Protein AF-A0A3A3Z063-F1 (afdb_monomer)

Solvent-accessible surface area (backbone atoms only — not comparable to full-atom values): 12760 Å² total; per-residue (Å²): 143,82,90,81,83,84,76,92,79,82,70,84,83,72,80,90,75,89,74,94,62,93,70,98,71,88,83,72,66,73,68,37,63,57,71,83,90,76,85,87,82,89,89,85,90,86,84,91,87,80,90,81,90,86,69,76,34,47,42,75,45,34,34,41,36,30,40,52,97,88,38,59,32,30,27,62,51,62,69,85,33,38,40,37,49,74,44,37,55,53,56,46,71,68,52,78,28,90,83,20,22,36,36,49,28,31,36,74,76,68,17,36,41,40,38,34,41,37,98,93,49,76,44,46,31,30,32,30,52,77,58,24,54,69,21,49,25,35,37,48,50,49,52,52,39,44,76,72,67,48,68,93,68,67,88,80,56,60,49,43,73,48,56,59,70,41,43,92,73,72,42,52,38,69,60,51,46,56,52,43,70,46,85,86,59,47,30,67,57,51,52,42,56,51,26,46,75,68,70,37,30,77,28,48,56,57,37,61,79,71,109

Organism: NCBI:txid2339232

Foldseek 3Di:
DDDDDDDPPPDDDDPDDPPPDDDPDDDDFPWLWQDDDDDDDDDDDDDDDDDDDDAQWFWPWKKKWADDPNTITIGTDDSVQRQADVSVLVVQVVDPHQAWMWMWTHTPQQWIKIWTDGPPDIWIKTLALVSLCSGNHSVNRVVVQVVVPWDPCPPDQRMTTDLCSCVVLVDDSVLSSVLSPDRPDTSLVSVLVVCVRSSRNVVSVVNVVVD

pLDDT: mean 74.36, std 23.27, range [25.12, 96.81]

InterPro domains:
  IPR023869 tRNA adenosine deaminase-associated protein [PF27101] (60-200)
  IPR023869 tRNA adenosine deaminase-associated protein [TIGR03941] (60-206)

Radius of gyration: 20.23 Å; Cα contacts (8 Å, |Δi|>4): 325; chains: 1; bounding box: 56×44×78 Å

Structure (mmCIF, N/CA/C/O backbone):
data_AF-A0A3A3Z063-F1
#
_entry.id   AF-A0A3A3Z063-F1
#
loop_
_atom_site.group_PDB
_atom_site.id
_atom_site.type_symbol
_atom_site.label_atom_id
_atom_site.label_alt_id
_atom_site.label_comp_id
_atom_site.label_asym_id
_atom_site.label_entity_id
_atom_site.label_seq_id
_atom_site.pdbx_PDB_ins_code
_atom_site.Cartn_x
_atom_site.Cartn_y
_atom_site.Cartn_z
_atom_site.occupancy
_atom_site.B_iso_or_equiv
_atom_site.auth_seq_id
_atom_site.auth_comp_id
_atom_site.auth_asym_id
_atom_site.auth_atom_id
_atom_site.pdbx_PDB_model_num
ATOM 1 N N . MET A 1 1 ? 41.932 -15.045 54.785 1.00 47.75 1 MET A N 1
ATOM 2 C CA . MET A 1 1 ? 40.527 -15.432 55.040 1.00 47.75 1 MET A CA 1
ATOM 3 C C . MET A 1 1 ? 39.638 -14.198 54.980 1.00 47.75 1 MET A C 1
ATOM 5 O O . MET A 1 1 ? 39.551 -13.491 55.972 1.00 47.75 1 MET A O 1
ATOM 9 N N . ARG A 1 2 ? 39.014 -13.931 53.828 1.00 43.78 2 ARG A N 1
ATOM 10 C CA . ARG A 1 2 ? 37.726 -13.229 53.697 1.00 43.78 2 ARG A CA 1
ATOM 11 C C . ARG A 1 2 ? 37.058 -13.806 52.446 1.00 43.78 2 ARG A C 1
ATOM 13 O O . ARG A 1 2 ? 37.659 -13.788 51.379 1.00 43.78 2 ARG A O 1
ATOM 20 N N . HIS A 1 3 ? 35.898 -14.421 52.641 1.00 43.91 3 HIS A N 1
ATOM 21 C CA . HIS A 1 3 ? 35.063 -15.011 51.601 1.00 43.91 3 HIS A CA 1
ATOM 22 C C . HIS A 1 3 ? 34.332 -13.891 50.852 1.00 43.91 3 HIS A C 1
ATOM 24 O O . HIS A 1 3 ? 33.694 -13.060 51.494 1.00 43.91 3 HIS A O 1
ATOM 30 N N . GLY A 1 4 ? 34.434 -13.873 49.522 1.00 39.78 4 GLY A N 1
ATOM 31 C CA . GLY A 1 4 ? 33.567 -13.094 48.642 1.00 39.78 4 GLY A CA 1
ATOM 32 C C . GLY A 1 4 ? 32.563 -14.037 47.988 1.00 39.78 4 GLY A C 1
ATOM 33 O O . GLY A 1 4 ? 32.952 -14.951 47.266 1.00 39.78 4 GLY A O 1
ATOM 34 N N . THR A 1 5 ? 31.293 -13.857 48.319 1.00 45.50 5 THR A N 1
ATOM 35 C CA . THR A 1 5 ? 30.141 -14.589 47.788 1.00 45.50 5 THR A CA 1
ATOM 36 C C . THR A 1 5 ? 30.006 -14.315 46.287 1.00 45.50 5 THR A C 1
ATOM 38 O O . THR A 1 5 ? 29.946 -13.156 45.887 1.00 45.50 5 THR A O 1
ATOM 41 N N . VAL A 1 6 ? 29.972 -15.364 45.460 1.00 48.19 6 VAL A N 1
ATOM 42 C CA . VAL A 1 6 ? 29.590 -15.257 44.043 1.00 48.19 6 VAL A CA 1
ATOM 43 C C . VAL A 1 6 ? 28.073 -15.073 43.983 1.00 48.19 6 VAL A C 1
ATOM 45 O O . VAL A 1 6 ? 27.317 -15.877 44.528 1.00 48.19 6 VAL A O 1
ATOM 48 N N . ASP A 1 7 ? 27.650 -13.972 43.375 1.00 45.25 7 ASP A N 1
ATOM 49 C CA . ASP A 1 7 ? 26.255 -13.620 43.135 1.00 45.25 7 ASP A CA 1
ATOM 50 C C . ASP A 1 7 ? 25.694 -14.464 41.966 1.00 45.25 7 ASP A C 1
ATOM 52 O O . ASP A 1 7 ? 26.311 -14.492 40.897 1.00 45.25 7 ASP A O 1
ATOM 56 N N . PRO A 1 8 ? 24.568 -15.191 42.122 1.00 44.59 8 PRO A N 1
ATOM 57 C CA . PRO A 1 8 ? 24.021 -16.046 41.068 1.00 44.59 8 PRO A CA 1
ATOM 58 C C . PRO A 1 8 ? 23.124 -15.312 40.048 1.00 44.59 8 PRO A C 1
ATOM 60 O O . PRO A 1 8 ? 22.430 -15.976 39.277 1.00 44.59 8 PRO A O 1
ATOM 63 N N . ALA A 1 9 ? 23.112 -13.975 39.993 1.00 41.41 9 ALA A N 1
ATOM 64 C CA . ALA A 1 9 ? 22.217 -13.221 39.107 1.00 41.41 9 ALA A CA 1
ATOM 65 C C . ALA A 1 9 ? 22.844 -12.713 37.792 1.00 41.41 9 ALA A C 1
ATOM 67 O O . ALA A 1 9 ? 22.243 -11.876 37.118 1.00 41.41 9 ALA A O 1
ATOM 68 N N . HIS A 1 10 ? 23.995 -13.230 37.351 1.00 37.38 10 HIS A N 1
ATOM 69 C CA . HIS A 1 10 ? 24.544 -12.859 36.041 1.00 37.38 10 HIS A CA 1
ATOM 70 C C . HIS A 1 10 ? 23.941 -13.707 34.906 1.00 37.38 10 HIS A C 1
ATOM 72 O O . HIS A 1 10 ? 24.594 -14.581 34.333 1.00 37.38 10 HIS A O 1
ATOM 78 N N . ARG A 1 11 ? 22.677 -13.444 34.552 1.00 41.47 11 ARG A N 1
ATOM 79 C CA . ARG A 1 11 ? 22.149 -13.858 33.242 1.00 41.47 11 ARG A CA 1
ATOM 80 C C . ARG A 1 11 ? 22.607 -12.843 32.186 1.00 41.47 11 ARG A C 1
ATOM 82 O O . ARG A 1 11 ? 22.341 -11.656 32.377 1.00 41.47 11 ARG A O 1
ATOM 89 N N . PRO A 1 12 ? 23.251 -13.257 31.081 1.00 35.31 12 PRO A N 1
ATOM 90 C CA . PRO A 1 12 ? 23.491 -12.353 29.965 1.00 35.31 12 PRO A CA 1
ATOM 91 C C . PRO A 1 12 ? 22.144 -11.870 29.410 1.00 35.31 12 PRO A C 1
ATOM 93 O O . PRO A 1 12 ? 21.274 -12.665 29.048 1.00 35.31 12 PRO A O 1
ATOM 96 N N . ARG A 1 13 ? 21.962 -10.546 29.395 1.00 36.81 13 ARG A N 1
ATOM 97 C CA . ARG A 1 13 ? 20.877 -9.869 28.686 1.00 36.81 13 ARG A CA 1
ATOM 98 C C . ARG A 1 13 ? 21.205 -9.919 27.198 1.00 36.81 13 ARG A C 1
ATOM 100 O O . ARG A 1 13 ? 21.944 -9.077 26.707 1.00 36.81 13 ARG A O 1
ATOM 107 N N . HIS A 1 14 ? 20.697 -10.928 26.502 1.00 35.31 14 HIS A N 1
ATOM 108 C CA . HIS A 1 14 ? 20.632 -10.881 25.047 1.00 35.31 14 HIS A CA 1
ATOM 109 C C . HIS A 1 14 ? 19.492 -9.923 24.657 1.00 35.31 14 HIS A C 1
ATOM 111 O O . HIS A 1 14 ? 18.363 -10.150 25.107 1.00 35.31 14 HIS A O 1
ATOM 117 N N . PRO A 1 15 ? 19.751 -8.858 23.879 1.00 37.88 15 PRO A N 1
ATOM 118 C CA . PRO A 1 15 ? 18.696 -8.189 23.130 1.00 37.88 15 PRO A CA 1
ATOM 119 C C . PRO A 1 15 ? 18.229 -9.155 22.030 1.00 37.88 15 PRO A C 1
ATOM 121 O O . PRO A 1 15 ? 18.963 -10.073 21.673 1.00 37.88 15 PRO A O 1
ATOM 124 N N . TRP A 1 16 ? 17.022 -8.980 21.502 1.00 29.98 16 TRP A N 1
ATOM 125 C CA . TRP A 1 16 ? 16.445 -9.825 20.442 1.00 29.98 16 TRP A CA 1
ATOM 126 C C . TRP A 1 16 ? 15.922 -11.188 20.921 1.00 29.98 16 TRP A C 1
ATOM 128 O O . TRP A 1 16 ? 16.396 -12.269 20.573 1.00 29.98 16 TRP A O 1
ATOM 138 N N . ARG A 1 17 ? 14.838 -11.129 21.698 1.00 31.05 17 ARG A N 1
ATOM 139 C CA . ARG A 1 17 ? 13.816 -12.179 21.686 1.00 31.05 17 ARG A CA 1
ATOM 140 C C . ARG A 1 17 ? 12.509 -11.578 21.185 1.00 31.05 17 ARG A C 1
ATOM 142 O O . ARG A 1 17 ? 11.799 -10.934 21.948 1.00 31.05 17 ARG A O 1
ATOM 149 N N . CYS A 1 18 ? 12.180 -11.849 19.925 1.00 32.09 18 CYS A N 1
ATOM 150 C CA . CYS A 1 18 ? 10.816 -11.750 19.418 1.00 32.09 18 CYS A CA 1
ATOM 151 C C . CYS A 1 18 ? 9.979 -12.855 20.075 1.00 32.09 18 CYS A C 1
ATOM 153 O O . CYS A 1 18 ? 9.863 -13.967 19.566 1.00 32.09 18 CYS A O 1
ATOM 155 N N . THR A 1 19 ? 9.435 -12.584 21.259 1.00 36.66 19 THR A N 1
ATOM 156 C CA . THR A 1 19 ? 8.373 -13.407 21.842 1.00 36.66 19 THR A CA 1
ATOM 157 C C . THR A 1 19 ? 7.035 -12.944 21.285 1.00 36.66 19 THR A C 1
ATOM 159 O O . THR A 1 19 ? 6.353 -12.122 21.890 1.00 36.66 19 THR A O 1
ATOM 162 N N . VAL A 1 20 ? 6.629 -13.519 20.150 1.00 38.09 20 VAL A N 1
ATOM 163 C CA . VAL A 1 20 ? 5.203 -13.700 19.848 1.00 38.09 20 VAL A CA 1
ATOM 164 C C . VAL A 1 20 ? 4.671 -14.716 20.862 1.00 38.09 20 VAL A C 1
ATOM 166 O O . VAL A 1 20 ? 4.704 -15.926 20.666 1.00 38.09 20 VAL A O 1
ATOM 169 N N . THR A 1 21 ? 4.239 -14.216 22.014 1.00 30.58 21 THR A N 1
ATOM 170 C CA . THR A 1 21 ? 3.396 -14.950 22.958 1.00 30.58 21 THR A CA 1
ATOM 171 C C . THR A 1 21 ? 2.347 -13.992 23.482 1.00 30.58 21 THR A C 1
ATOM 173 O O . THR A 1 21 ? 2.667 -13.105 24.262 1.00 30.58 21 THR A O 1
ATOM 176 N N . ALA A 1 22 ? 1.115 -14.200 23.010 1.00 34.25 22 ALA A N 1
ATOM 177 C CA . ALA A 1 22 ? -0.147 -13.908 23.683 1.00 34.25 22 ALA A CA 1
ATOM 178 C C . ALA A 1 22 ? -0.104 -12.758 24.709 1.00 34.25 22 ALA A C 1
ATOM 180 O O . ALA A 1 22 ? 0.131 -12.972 25.897 1.00 34.25 22 ALA A O 1
ATOM 181 N N . GLY A 1 23 ? -0.384 -11.547 24.234 1.00 27.09 23 GLY A N 1
ATOM 182 C CA . GLY A 1 23 ? -0.482 -10.361 25.077 1.00 27.09 23 GLY A CA 1
ATOM 183 C C . GLY A 1 23 ? -0.758 -9.099 24.272 1.00 27.09 23 GLY A C 1
ATOM 184 O O . GLY A 1 23 ? -0.055 -8.114 24.443 1.00 27.09 23 GLY A O 1
ATOM 185 N N . LEU A 1 24 ? -1.753 -9.124 23.376 1.00 38.09 24 LEU A N 1
ATOM 186 C CA . LEU A 1 24 ? -2.272 -7.913 22.732 1.00 38.09 24 LEU A CA 1
ATOM 187 C C . LEU A 1 24 ? -3.077 -7.113 23.770 1.00 38.09 24 LEU A C 1
ATOM 189 O O . LEU A 1 24 ? -4.304 -7.136 23.797 1.00 38.09 24 LEU A O 1
ATOM 193 N N . ALA A 1 25 ? -2.369 -6.468 24.688 1.00 34.03 25 ALA A N 1
ATOM 194 C CA . ALA A 1 25 ? -2.909 -5.452 25.570 1.00 34.03 25 ALA A CA 1
ATOM 195 C C . ALA A 1 25 ? -1.810 -4.410 25.808 1.00 34.03 25 ALA A C 1
ATOM 197 O O . ALA A 1 25 ? -0.879 -4.652 26.568 1.00 34.03 25 ALA A O 1
ATOM 198 N N . ALA A 1 26 ? -1.982 -3.258 25.156 1.00 33.19 26 ALA A N 1
ATOM 199 C CA . ALA A 1 26 ? -1.269 -2.002 25.383 1.00 33.19 26 ALA A CA 1
ATOM 200 C C . ALA A 1 26 ? 0.203 -1.927 24.937 1.00 33.19 26 ALA A C 1
ATOM 202 O O . ALA A 1 26 ? 1.087 -1.675 25.743 1.00 33.19 26 ALA A O 1
ATOM 203 N N . ASP A 1 27 ? 0.430 -2.022 23.629 1.00 34.03 27 ASP A N 1
ATOM 204 C CA . ASP A 1 27 ? 1.319 -1.072 22.950 1.00 34.03 27 ASP A CA 1
ATOM 205 C C . ASP A 1 27 ? 0.628 -0.730 21.627 1.00 34.03 27 ASP A C 1
ATOM 207 O O . ASP A 1 27 ? 0.715 -1.457 20.638 1.00 34.03 27 ASP A O 1
ATOM 211 N N . ARG A 1 28 ? -0.290 0.245 21.685 1.00 36.22 28 ARG A N 1
ATOM 212 C CA . ARG A 1 28 ? -0.967 0.709 20.472 1.00 36.22 28 ARG A CA 1
ATOM 213 C C . ARG A 1 28 ? 0.070 1.544 19.723 1.00 36.22 28 ARG A C 1
ATOM 215 O O . ARG A 1 28 ? 0.599 2.450 20.365 1.00 36.22 28 ARG A O 1
ATOM 222 N N . PRO A 1 29 ? 0.326 1.304 18.424 1.00 39.16 29 PRO A N 1
ATOM 223 C CA . PRO A 1 29 ? 1.048 2.296 17.637 1.00 39.16 29 PRO A CA 1
ATOM 224 C C . PRO A 1 29 ? 0.306 3.624 17.814 1.00 39.16 29 PRO A C 1
ATOM 226 O O . PRO A 1 29 ? -0.933 3.620 17.813 1.00 39.16 29 PRO A O 1
ATOM 229 N N . GLU A 1 30 ? 1.021 4.720 18.083 1.00 39.31 30 GLU A N 1
ATOM 230 C CA . GLU A 1 30 ? 0.381 6.026 18.226 1.00 39.31 30 GLU A CA 1
ATOM 231 C C . GLU A 1 30 ? -0.368 6.324 16.928 1.00 39.31 30 GLU A C 1
ATOM 233 O O . GLU A 1 30 ? 0.216 6.542 15.871 1.00 39.31 30 GLU A O 1
ATOM 238 N N . VAL A 1 31 ? -1.695 6.212 16.999 1.00 45.00 31 VAL A N 1
ATOM 239 C CA . VAL A 1 31 ? -2.569 6.381 15.847 1.00 45.00 31 VAL A CA 1
ATOM 240 C C . VAL A 1 31 ? -2.649 7.873 15.580 1.00 45.00 31 VAL A C 1
ATOM 242 O O . VAL A 1 31 ? -3.382 8.589 16.271 1.00 45.00 31 VAL A O 1
ATOM 245 N N . LEU A 1 32 ? -1.908 8.343 14.582 1.00 50.91 32 LEU A N 1
ATOM 246 C CA . LEU A 1 32 ? -2.035 9.707 14.103 1.00 50.91 32 LEU A CA 1
ATOM 247 C C . LEU A 1 32 ? -3.351 9.791 13.329 1.00 50.91 32 LEU A C 1
ATOM 249 O O . LEU A 1 32 ? -3.523 9.244 12.237 1.00 50.91 32 LEU A O 1
ATOM 253 N N . ARG A 1 33 ? -4.341 10.425 13.961 1.00 45.12 33 ARG A N 1
ATOM 254 C CA . ARG A 1 33 ? -5.621 10.725 13.323 1.00 45.12 33 ARG A CA 1
ATOM 255 C C . ARG A 1 33 ? -5.452 11.963 12.458 1.00 45.12 33 ARG A C 1
ATOM 257 O O . ARG A 1 33 ? -5.031 13.003 12.960 1.00 45.12 33 ARG A O 1
ATOM 264 N N . ALA A 1 34 ? -5.856 11.872 11.195 1.00 41.53 34 ALA A N 1
ATOM 265 C CA . ALA A 1 34 ? -5.937 13.045 10.338 1.00 41.53 34 ALA A CA 1
ATOM 266 C C . ALA A 1 34 ? -6.941 14.053 10.937 1.00 41.53 34 ALA A C 1
ATOM 268 O O . ALA A 1 34 ? -8.127 13.753 11.102 1.00 41.53 34 ALA A O 1
ATOM 269 N N . ALA A 1 35 ? -6.466 15.247 11.294 1.00 38.09 35 ALA A N 1
ATOM 270 C CA . ALA A 1 35 ? -7.322 16.380 11.631 1.00 38.09 35 ALA A CA 1
ATOM 271 C C . ALA A 1 35 ? -7.798 17.080 10.337 1.00 38.09 35 ALA A C 1
ATOM 273 O O . ALA A 1 35 ? -7.046 17.121 9.364 1.00 38.09 35 ALA A O 1
ATOM 274 N N . PRO A 1 36 ? -9.017 17.658 10.290 1.00 32.69 36 PRO A N 1
ATOM 275 C CA . PRO A 1 36 ? -9.447 18.486 9.157 1.00 32.69 36 PRO A CA 1
ATOM 276 C C . PRO A 1 36 ? -8.549 19.734 9.029 1.00 32.69 36 PRO A C 1
ATOM 278 O O . PRO A 1 36 ? -8.140 20.273 10.060 1.00 32.69 36 PRO A O 1
ATOM 281 N N . PRO A 1 37 ? -8.250 20.218 7.807 1.00 31.67 37 PRO A N 1
ATOM 282 C CA . PRO A 1 37 ? -7.090 21.073 7.552 1.00 31.67 37 PRO A CA 1
ATOM 283 C C . PRO A 1 37 ? -7.208 22.464 8.200 1.00 31.67 37 PRO A C 1
ATOM 285 O O . PRO A 1 37 ? -8.159 23.194 7.904 1.00 31.67 37 PRO A O 1
ATOM 288 N N . PRO A 1 38 ? -6.228 22.898 9.014 1.00 31.17 38 PRO A N 1
ATOM 289 C CA . PRO A 1 38 ? -5.957 24.306 9.261 1.00 31.17 38 PRO A CA 1
ATOM 290 C C . PRO A 1 38 ? -4.775 24.795 8.402 1.00 31.17 38 PRO A C 1
ATOM 292 O O . PRO A 1 38 ? -3.827 24.064 8.135 1.00 31.17 38 PRO A O 1
ATOM 295 N N . GLY A 1 39 ? -4.864 26.044 7.939 1.00 30.95 39 GLY A N 1
ATOM 296 C CA . GLY A 1 39 ? -3.936 26.647 6.982 1.00 30.95 39 GLY A CA 1
ATOM 297 C C . GLY A 1 39 ? -2.471 26.730 7.434 1.00 30.95 39 GLY A C 1
ATOM 298 O O . GLY A 1 39 ? -2.182 27.030 8.589 1.00 30.95 39 GLY A O 1
ATOM 299 N N . ALA A 1 40 ? -1.613 26.500 6.437 1.00 36.62 40 ALA A N 1
ATOM 300 C CA . ALA A 1 40 ? -0.167 26.690 6.304 1.00 36.62 40 ALA A CA 1
ATOM 301 C C . ALA A 1 40 ? 0.595 27.471 7.395 1.00 36.62 40 ALA A C 1
ATOM 303 O O . ALA A 1 40 ? 0.288 28.634 7.674 1.00 36.62 40 ALA A O 1
ATOM 304 N N . ALA A 1 41 ? 1.702 26.876 7.857 1.00 28.80 41 ALA A N 1
ATOM 305 C CA . ALA A 1 41 ? 2.906 27.586 8.294 1.00 28.80 41 ALA A CA 1
ATOM 306 C C . ALA A 1 41 ? 4.166 26.694 8.160 1.00 28.80 41 ALA A C 1
ATOM 308 O O . ALA A 1 41 ? 4.134 25.524 8.524 1.00 28.80 41 ALA A O 1
ATOM 309 N N . ASP A 1 42 ? 5.233 27.302 7.633 1.00 29.16 42 ASP A N 1
ATOM 310 C CA . ASP A 1 42 ? 6.587 26.798 7.316 1.00 29.16 42 ASP A CA 1
ATOM 311 C C . ASP A 1 42 ? 7.474 26.381 8.530 1.00 29.16 42 ASP A C 1
ATOM 313 O O . ASP A 1 42 ? 7.116 26.675 9.676 1.00 29.16 42 ASP A O 1
ATOM 317 N N . PRO A 1 43 ? 8.654 25.746 8.291 1.00 49.75 43 PRO A N 1
ATOM 318 C CA . PRO A 1 43 ? 9.281 24.765 9.184 1.00 49.75 43 PRO A CA 1
ATOM 319 C C . PRO A 1 43 ? 10.488 25.273 10.002 1.00 49.75 43 PRO A C 1
ATOM 321 O O . PRO A 1 43 ? 11.076 26.322 9.729 1.00 49.75 43 PRO A O 1
ATOM 324 N N . ALA A 1 44 ? 10.910 24.474 10.990 1.00 27.53 44 ALA A N 1
ATOM 325 C CA . ALA A 1 44 ? 12.205 24.584 11.670 1.00 27.53 44 ALA A CA 1
ATOM 326 C C . ALA A 1 44 ? 12.663 23.191 12.143 1.00 27.53 44 ALA A C 1
ATOM 328 O O . ALA A 1 44 ? 11.911 22.504 12.828 1.00 27.53 44 ALA A O 1
ATOM 329 N N . GLY A 1 45 ? 13.874 22.788 11.744 1.00 25.12 45 GLY A N 1
ATOM 330 C CA . GLY A 1 45 ? 14.371 21.411 11.843 1.00 25.12 45 GLY A CA 1
ATOM 331 C C . GLY A 1 45 ? 15.153 21.041 13.103 1.00 25.12 45 GLY A C 1
ATOM 332 O O . GLY A 1 45 ? 15.212 21.823 14.047 1.00 25.12 45 GLY A O 1
ATOM 333 N N . ALA A 1 46 ? 15.789 19.863 13.069 1.00 33.44 46 ALA A N 1
ATOM 334 C CA . ALA A 1 46 ? 17.097 19.510 13.646 1.00 33.44 46 ALA A CA 1
ATOM 335 C C . ALA A 1 46 ? 17.368 18.000 13.468 1.00 33.44 46 ALA A C 1
ATOM 337 O O . ALA A 1 46 ? 16.459 17.209 13.266 1.00 33.44 46 ALA A O 1
ATOM 338 N N . GLU A 1 47 ? 18.648 17.645 13.528 1.00 30.91 47 GLU A N 1
ATOM 339 C CA . GLU A 1 47 ? 19.297 16.495 12.899 1.00 30.91 47 GLU A CA 1
ATOM 340 C C . GLU A 1 47 ? 19.531 15.273 13.824 1.00 30.91 47 GLU A C 1
ATOM 342 O O . GLU A 1 47 ? 19.780 15.436 15.017 1.00 30.91 47 GLU A O 1
ATOM 347 N N . ALA A 1 48 ? 19.629 14.099 13.177 1.00 40.69 48 ALA A N 1
ATOM 348 C CA . ALA A 1 48 ? 20.604 12.999 13.343 1.00 40.69 48 ALA A CA 1
ATOM 349 C C . ALA A 1 48 ? 20.636 12.082 14.592 1.00 40.69 48 ALA A C 1
ATOM 351 O O . ALA A 1 48 ? 20.821 12.539 15.718 1.00 40.69 48 ALA A O 1
ATOM 352 N N . ALA A 1 49 ? 20.668 10.760 14.326 1.00 43.47 49 ALA A N 1
ATOM 353 C CA . ALA A 1 49 ? 21.539 9.693 14.888 1.00 43.47 49 ALA A CA 1
ATOM 354 C C . ALA A 1 49 ? 20.944 8.310 14.518 1.00 43.47 49 ALA A C 1
ATOM 356 O O . ALA A 1 49 ? 19.740 8.220 14.346 1.00 43.47 49 ALA A O 1
ATOM 357 N N . ASP A 1 50 ? 21.608 7.154 14.465 1.00 38.16 50 ASP A N 1
ATOM 358 C CA . ASP A 1 50 ? 22.994 6.655 14.431 1.00 38.16 50 ASP A CA 1
ATOM 359 C C . ASP A 1 50 ? 22.863 5.130 14.164 1.00 38.16 50 ASP A C 1
ATOM 361 O O . ASP A 1 50 ? 21.837 4.528 14.484 1.00 38.16 50 ASP A O 1
ATOM 365 N N . GLY A 1 51 ? 23.867 4.516 13.535 1.00 46.97 51 GLY A N 1
ATOM 366 C CA . GLY A 1 51 ? 23.745 3.258 12.787 1.00 46.97 51 GLY A CA 1
ATOM 367 C C . GLY A 1 51 ? 23.417 1.965 13.552 1.00 46.97 51 GLY A C 1
ATOM 368 O O . GLY A 1 51 ? 23.655 1.812 14.751 1.00 46.97 51 GLY A O 1
ATOM 369 N N . ALA A 1 52 ? 22.969 0.964 12.785 1.00 43.31 52 ALA A N 1
ATOM 370 C CA . ALA A 1 52 ? 22.937 -0.434 13.198 1.00 43.31 52 ALA A CA 1
ATOM 371 C C . ALA A 1 52 ? 23.369 -1.368 12.050 1.00 43.31 52 ALA A C 1
ATOM 373 O O . ALA A 1 52 ? 22.809 -1.393 10.959 1.00 43.31 52 ALA A O 1
ATOM 374 N N . ASP A 1 53 ? 24.414 -2.117 12.374 1.00 38.81 53 ASP A N 1
ATOM 375 C CA . ASP A 1 53 ? 25.158 -3.144 11.654 1.00 38.81 53 ASP A CA 1
ATOM 376 C C . ASP A 1 53 ? 24.295 -4.371 11.271 1.00 38.81 53 ASP A C 1
ATOM 378 O O . ASP A 1 53 ? 23.650 -4.973 12.132 1.00 38.81 53 ASP A O 1
ATOM 382 N N . GLY A 1 54 ? 24.335 -4.775 9.992 1.00 43.78 54 GLY A N 1
ATOM 383 C CA . GLY A 1 54 ? 24.050 -6.153 9.555 1.00 43.78 54 GLY A CA 1
ATOM 384 C C . GLY A 1 54 ? 22.642 -6.513 9.054 1.00 43.78 54 GLY A C 1
ATOM 385 O O . GLY A 1 54 ? 22.285 -7.689 9.127 1.00 43.78 54 GLY A O 1
ATOM 386 N N . ALA A 1 55 ? 21.843 -5.570 8.544 1.00 44.47 55 ALA A N 1
ATOM 387 C CA . ALA A 1 55 ? 20.574 -5.892 7.885 1.00 44.47 55 ALA A CA 1
ATOM 388 C C . ALA A 1 55 ? 20.801 -6.214 6.399 1.00 44.47 55 ALA A C 1
ATOM 390 O O . ALA A 1 55 ? 21.265 -5.372 5.636 1.00 44.47 55 ALA A O 1
ATOM 391 N N . ASP A 1 56 ? 20.467 -7.429 5.976 1.00 48.44 56 ASP A N 1
ATOM 392 C CA . ASP A 1 56 ? 20.173 -7.712 4.569 1.00 48.44 56 ASP A CA 1
ATOM 393 C C . ASP A 1 56 ? 18.977 -6.806 4.185 1.00 48.44 56 ASP A C 1
ATOM 395 O O . ASP A 1 56 ? 17.852 -7.098 4.581 1.00 48.44 56 ASP A O 1
ATOM 399 N N . GLY A 1 57 ? 19.254 -5.650 3.561 1.00 52.59 57 GLY A N 1
ATOM 400 C CA . GLY A 1 57 ? 18.325 -4.617 3.063 1.00 52.59 57 GLY A CA 1
ATOM 401 C C . GLY A 1 57 ? 16.896 -4.646 3.619 1.00 52.59 57 GLY A C 1
ATOM 402 O O . GLY A 1 57 ? 16.013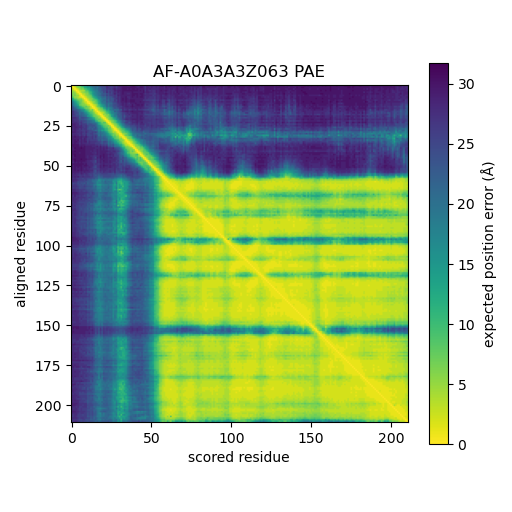 -5.243 3.001 1.00 52.59 57 GLY A O 1
ATOM 403 N N . ALA A 1 58 ? 16.670 -4.016 4.774 1.00 62.91 58 ALA A N 1
ATOM 404 C CA . ALA A 1 58 ? 15.327 -3.778 5.308 1.00 62.91 58 ALA A CA 1
ATOM 405 C C . ALA A 1 58 ? 14.675 -2.562 4.622 1.00 62.91 58 ALA A C 1
ATOM 407 O O . ALA A 1 58 ? 15.377 -1.753 4.022 1.00 62.91 58 ALA A O 1
ATOM 408 N N . ALA A 1 59 ? 13.348 -2.438 4.717 1.00 80.62 59 ALA A N 1
ATOM 409 C CA . ALA A 1 59 ? 12.647 -1.209 4.347 1.00 80.62 59 ALA A CA 1
ATOM 410 C C . ALA A 1 59 ? 13.146 -0.012 5.171 1.00 80.62 59 ALA A C 1
ATOM 412 O O . ALA A 1 59 ? 13.410 -0.173 6.367 1.00 80.62 59 ALA A O 1
ATOM 413 N N . ASP A 1 60 ? 13.203 1.170 4.557 1.00 86.62 60 ASP A N 1
ATOM 414 C CA . ASP A 1 60 ? 13.630 2.406 5.230 1.00 86.62 60 ASP A CA 1
ATOM 415 C C . ASP A 1 60 ? 12.571 2.819 6.254 1.00 86.62 60 ASP A C 1
ATOM 417 O O . ASP A 1 60 ? 12.858 3.077 7.421 1.00 86.62 60 ASP A O 1
ATOM 421 N N . PHE A 1 61 ? 11.308 2.762 5.831 1.00 90.12 61 PHE A N 1
ATOM 422 C CA . PHE A 1 61 ? 10.151 2.869 6.702 1.00 90.12 61 PHE A CA 1
ATOM 423 C C . PHE A 1 61 ? 8.967 2.091 6.128 1.00 90.12 61 PHE A C 1
ATOM 425 O O . PHE A 1 61 ? 8.870 1.815 4.930 1.00 90.12 61 PHE A O 1
ATOM 432 N N . ALA A 1 62 ? 8.020 1.764 7.002 1.00 92.25 62 ALA A N 1
ATOM 433 C CA . ALA A 1 62 ? 6.737 1.201 6.618 1.00 92.25 62 ALA A CA 1
ATOM 434 C C . ALA A 1 62 ? 5.631 1.876 7.424 1.00 92.25 62 ALA A C 1
ATOM 436 O O . ALA A 1 62 ? 5.680 1.911 8.651 1.00 92.25 62 ALA A O 1
ATOM 437 N N . LEU A 1 63 ? 4.610 2.377 6.741 1.00 93.38 63 LEU A N 1
ATOM 438 C CA . LEU A 1 63 ? 3.431 2.990 7.337 1.00 93.38 63 LEU A CA 1
ATOM 439 C C . LEU A 1 63 ? 2.213 2.129 7.023 1.00 93.38 63 LEU A C 1
ATOM 441 O O . LEU A 1 63 ? 2.081 1.577 5.931 1.00 93.38 63 LEU A O 1
ATOM 445 N N . ALA A 1 64 ? 1.292 2.038 7.972 1.00 93.00 64 ALA A N 1
ATOM 446 C CA . ALA A 1 64 ? -0.015 1.450 7.758 1.00 93.00 64 ALA A CA 1
ATOM 447 C C . ALA A 1 64 ? -1.087 2.535 7.799 1.00 93.00 64 ALA A C 1
ATOM 449 O O . ALA A 1 64 ? -1.205 3.261 8.783 1.00 93.00 64 ALA A O 1
ATOM 450 N N . ALA A 1 65 ? -1.902 2.598 6.753 1.00 91.75 65 ALA A N 1
ATOM 451 C CA . ALA A 1 65 ? -3.075 3.444 6.642 1.00 91.75 65 ALA A CA 1
ATOM 452 C C . ALA A 1 65 ? -4.349 2.588 6.664 1.00 91.75 65 ALA A C 1
ATOM 454 O O . ALA A 1 65 ? -4.464 1.582 5.962 1.00 91.75 65 ALA A O 1
ATOM 455 N N . TRP A 1 66 ? -5.341 2.977 7.458 1.00 90.44 66 TRP A N 1
ATOM 456 C CA . TRP A 1 66 ? -6.642 2.308 7.508 1.00 90.44 66 TRP A CA 1
ATOM 457 C C . TRP A 1 66 ? -7.761 3.300 7.819 1.00 90.44 66 TRP A C 1
ATOM 459 O O . TRP A 1 66 ? -7.516 4.432 8.237 1.00 90.44 66 TRP A O 1
ATOM 469 N N . ARG A 1 67 ? -9.012 2.880 7.607 1.00 83.88 67 ARG A N 1
ATOM 470 C CA . ARG A 1 67 ? -10.192 3.672 7.974 1.00 83.88 67 ARG A CA 1
ATOM 471 C C . ARG A 1 67 ? -10.805 3.166 9.273 1.00 83.88 67 ARG A C 1
ATOM 473 O O . ARG A 1 67 ? -11.200 2.007 9.347 1.00 83.88 67 ARG A O 1
ATOM 480 N N . GLU A 1 68 ? -10.940 4.060 10.248 1.00 80.06 68 GLU A N 1
ATOM 481 C CA . GLU A 1 68 ? -11.644 3.848 11.518 1.00 80.06 68 GLU A CA 1
ATOM 482 C C . GLU A 1 68 ? -12.769 4.892 11.617 1.00 80.06 68 GLU A C 1
ATOM 484 O O . GLU A 1 68 ? -12.520 6.087 11.470 1.00 80.06 68 GLU A O 1
ATOM 489 N N . ASP A 1 69 ? -14.023 4.453 11.782 1.00 78.44 69 ASP A N 1
ATOM 490 C CA . ASP A 1 69 ? -15.210 5.331 11.849 1.00 78.44 69 ASP A CA 1
ATOM 491 C C . ASP A 1 69 ? -15.341 6.331 10.674 1.00 78.44 69 ASP A C 1
ATOM 493 O O . ASP A 1 69 ? -15.825 7.454 10.821 1.00 78.44 69 ASP A O 1
ATOM 497 N N . GLY A 1 70 ? -14.898 5.930 9.477 1.00 76.44 70 GLY A N 1
ATOM 498 C CA . GLY A 1 70 ? -14.921 6.772 8.274 1.00 76.44 70 GLY A CA 1
ATOM 499 C C . GLY A 1 70 ? -13.806 7.821 8.203 1.00 76.44 70 GLY A C 1
ATOM 500 O O . GLY A 1 70 ? -13.742 8.554 7.217 1.00 76.44 70 GLY A O 1
ATOM 501 N N . ALA A 1 71 ? -12.913 7.869 9.194 1.00 80.31 71 ALA A N 1
ATOM 502 C CA . ALA A 1 71 ? -11.728 8.715 9.203 1.00 80.31 71 ALA A CA 1
ATOM 503 C C . ALA A 1 71 ? -10.467 7.905 8.883 1.00 80.31 71 ALA A C 1
ATOM 505 O O . ALA A 1 71 ? -10.334 6.740 9.265 1.00 80.31 71 ALA A O 1
ATOM 506 N N . TRP A 1 72 ? -9.525 8.541 8.193 1.00 85.81 72 TRP A N 1
ATOM 507 C CA . TRP A 1 72 ? -8.209 7.970 7.959 1.00 85.81 72 TRP A CA 1
ATOM 508 C C . TRP A 1 72 ? -7.367 7.980 9.237 1.00 85.81 72 TRP A C 1
ATOM 510 O O . TRP A 1 72 ? -7.293 8.976 9.960 1.00 85.81 72 TRP A O 1
ATOM 520 N N . SER A 1 73 ? -6.731 6.846 9.491 1.00 86.75 73 SER A N 1
ATOM 521 C CA . SER A 1 73 ? -5.717 6.648 10.516 1.00 86.75 73 SER A CA 1
ATOM 522 C C . SER A 1 73 ? -4.445 6.172 9.838 1.00 86.75 73 SER A C 1
ATOM 524 O O . SER A 1 73 ? -4.515 5.331 8.940 1.00 86.75 73 SER A O 1
ATOM 526 N N . LEU A 1 74 ? -3.306 6.709 10.264 1.00 90.12 74 LEU A N 1
ATOM 527 C CA . LEU A 1 74 ? -1.998 6.312 9.769 1.00 90.12 74 LEU A CA 1
ATOM 528 C C . LEU A 1 74 ? -1.045 6.115 10.948 1.00 90.12 74 LEU A C 1
ATOM 530 O O . LEU A 1 74 ? -1.118 6.845 11.939 1.00 90.12 74 LEU A O 1
ATOM 534 N N . ALA A 1 75 ? -0.197 5.094 10.870 1.00 89.00 75 ALA A N 1
ATOM 535 C CA . ALA A 1 75 ? 0.807 4.835 11.892 1.00 89.00 75 ALA A CA 1
ATOM 536 C C . ALA A 1 75 ? 2.036 4.116 11.321 1.00 89.00 75 ALA A C 1
ATOM 538 O O . ALA A 1 75 ? 1.878 3.278 10.427 1.00 89.00 75 ALA A O 1
ATOM 539 N N . PRO A 1 76 ? 3.237 4.377 11.864 1.00 89.31 76 PRO A N 1
ATOM 540 C CA . PRO A 1 76 ? 4.422 3.611 11.518 1.00 89.31 76 PRO A CA 1
ATOM 541 C C . PRO A 1 76 ? 4.306 2.164 12.004 1.00 89.31 76 PRO A C 1
ATOM 543 O O . PRO A 1 76 ? 3.778 1.870 13.083 1.00 89.31 76 PRO A O 1
ATOM 546 N N . LEU A 1 77 ? 4.796 1.241 11.183 1.00 86.31 77 LEU A N 1
ATOM 547 C CA . LEU A 1 77 ? 4.946 -0.165 11.520 1.00 86.31 77 LEU A CA 1
ATOM 548 C C . LEU A 1 77 ? 6.332 -0.398 12.127 1.00 86.31 77 LEU A C 1
ATOM 550 O O . LEU A 1 77 ? 7.315 0.180 11.667 1.00 86.31 77 LEU A O 1
ATOM 554 N N . PRO A 1 78 ? 6.448 -1.277 13.136 1.00 78.12 78 PRO A N 1
ATOM 555 C CA . PRO A 1 78 ? 7.741 -1.565 13.728 1.00 78.12 78 PRO A CA 1
ATOM 556 C C . PRO A 1 78 ? 8.691 -2.197 12.692 1.00 78.12 78 PRO A C 1
ATOM 558 O O . PRO A 1 78 ? 8.251 -2.973 11.835 1.00 78.12 78 PRO A O 1
ATOM 561 N N . PRO A 1 79 ? 10.008 -1.953 12.794 1.00 70.88 79 PRO A N 1
ATOM 562 C CA . PRO A 1 79 ? 10.986 -2.400 11.796 1.00 70.88 79 PRO A CA 1
ATOM 563 C C . PRO A 1 79 ? 11.003 -3.925 11.625 1.00 70.88 79 PRO A C 1
ATOM 565 O O . PRO A 1 79 ? 11.227 -4.442 10.536 1.00 70.88 79 PRO A O 1
ATOM 568 N N . CYS A 1 80 ? 10.666 -4.677 12.679 1.00 68.88 80 CYS A N 1
ATOM 569 C CA . CYS A 1 80 ? 10.560 -6.136 12.618 1.00 68.88 80 CYS A CA 1
ATOM 570 C C . CYS A 1 80 ? 9.433 -6.653 11.709 1.00 68.88 80 CYS A C 1
ATOM 572 O O . CYS A 1 80 ? 9.472 -7.810 11.307 1.00 68.88 80 CYS A O 1
ATOM 574 N N . THR A 1 81 ? 8.438 -5.823 11.390 1.00 74.00 81 THR A N 1
ATOM 575 C CA . THR A 1 81 ? 7.378 -6.142 10.420 1.00 74.00 81 THR A CA 1
ATOM 576 C C . THR A 1 81 ? 7.690 -5.672 9.005 1.00 74.00 81 THR A C 1
ATOM 578 O O . THR A 1 81 ? 7.020 -6.115 8.080 1.00 74.00 81 THR A O 1
ATOM 581 N N . ALA A 1 82 ? 8.708 -4.828 8.828 1.00 74.44 82 ALA A N 1
ATOM 582 C CA . ALA A 1 82 ? 9.102 -4.256 7.542 1.00 74.44 82 ALA A CA 1
ATOM 583 C C . ALA A 1 82 ? 10.296 -4.989 6.887 1.00 74.44 82 ALA A C 1
ATOM 585 O O . ALA A 1 82 ? 10.811 -4.555 5.863 1.00 74.44 82 ALA A O 1
ATOM 586 N N . GLY A 1 83 ? 10.743 -6.107 7.472 1.00 81.38 83 GLY A N 1
ATOM 587 C CA . GLY A 1 83 ? 11.817 -6.940 6.915 1.00 81.38 83 GLY A CA 1
ATOM 588 C C . GLY A 1 83 ? 11.340 -8.080 6.006 1.00 81.38 83 GLY A C 1
ATOM 589 O O . GLY A 1 83 ? 12.108 -8.537 5.169 1.00 81.38 83 GLY A O 1
ATOM 590 N N . HIS A 1 84 ? 10.088 -8.530 6.160 1.00 88.12 84 HIS A N 1
ATOM 591 C CA . HIS A 1 84 ? 9.534 -9.687 5.444 1.00 88.12 84 HIS A CA 1
ATOM 592 C C . HIS A 1 84 ? 8.056 -9.482 5.098 1.00 88.12 84 HIS A C 1
ATOM 594 O O . HIS A 1 84 ? 7.263 -8.994 5.913 1.00 88.12 84 HIS A O 1
ATOM 600 N N . LEU A 1 85 ? 7.650 -9.920 3.907 1.00 91.06 85 LEU A N 1
ATOM 601 C CA . LEU A 1 85 ? 6.300 -9.728 3.383 1.00 91.06 85 LEU A CA 1
ATOM 602 C C . LEU A 1 85 ? 5.228 -10.434 4.236 1.00 91.06 85 LEU A C 1
ATOM 604 O O . LEU A 1 85 ? 4.200 -9.816 4.534 1.00 91.06 85 LEU A O 1
ATOM 608 N N . PRO A 1 86 ? 5.415 -11.687 4.708 1.00 90.31 86 PRO A N 1
ATOM 609 C CA . PRO A 1 86 ? 4.439 -12.341 5.576 1.00 90.31 86 PRO A CA 1
ATOM 610 C C . PRO A 1 86 ? 4.204 -11.602 6.897 1.00 90.31 86 PRO A C 1
ATOM 612 O O . PRO A 1 86 ? 3.096 -11.666 7.442 1.00 90.31 86 PRO A O 1
ATOM 615 N N . ASP A 1 87 ? 5.228 -10.925 7.422 1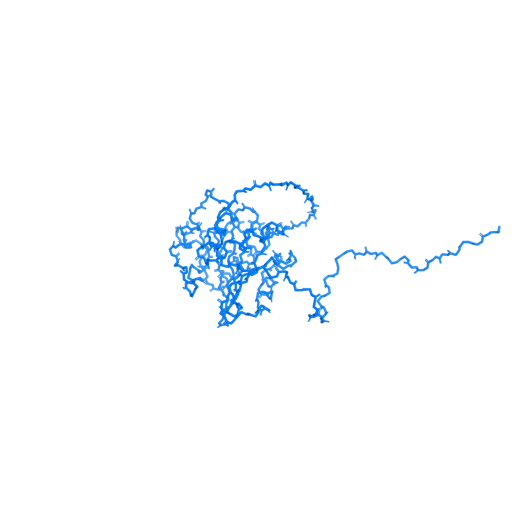.00 89.81 87 ASP A N 1
ATOM 616 C CA . ASP A 1 87 ? 5.130 -10.146 8.653 1.00 89.81 87 ASP A CA 1
ATOM 617 C C . ASP A 1 87 ? 4.335 -8.861 8.439 1.00 89.81 87 ASP A C 1
ATOM 619 O O . ASP A 1 87 ? 3.373 -8.616 9.177 1.00 89.81 87 ASP A O 1
ATOM 623 N N . LEU A 1 88 ? 4.653 -8.122 7.374 1.00 90.25 88 LEU A N 1
ATOM 624 C CA . LEU A 1 88 ? 3.915 -6.940 6.935 1.00 90.25 88 LEU A CA 1
ATOM 625 C C . LEU A 1 88 ? 2.429 -7.256 6.719 1.00 90.25 88 LEU A C 1
ATOM 627 O O . LEU A 1 88 ? 1.546 -6.624 7.302 1.00 90.25 88 LEU A O 1
ATOM 631 N N . LEU A 1 89 ? 2.134 -8.307 5.952 1.00 91.56 89 LEU A N 1
ATOM 632 C CA . LEU A 1 89 ? 0.762 -8.725 5.670 1.00 91.56 89 LEU A CA 1
ATOM 633 C C . LEU A 1 89 ? -0.007 -9.112 6.936 1.00 91.56 89 LEU A C 1
ATOM 635 O O . LEU A 1 89 ? -1.205 -8.848 7.050 1.00 91.56 89 LEU A O 1
ATOM 639 N N . ARG A 1 90 ? 0.653 -9.752 7.904 1.00 89.94 90 ARG A N 1
ATOM 640 C CA . ARG A 1 90 ? 0.025 -10.111 9.181 1.00 89.94 90 ARG A CA 1
ATOM 641 C C . ARG A 1 90 ? -0.242 -8.891 10.052 1.00 89.94 90 ARG A C 1
ATOM 643 O O . ARG A 1 90 ? -1.243 -8.890 10.765 1.00 89.94 90 ARG A O 1
ATOM 650 N N . ALA A 1 91 ? 0.636 -7.891 10.028 1.00 89.25 91 ALA A N 1
ATOM 651 C CA . ALA A 1 91 ? 0.422 -6.635 10.737 1.00 89.25 91 ALA A CA 1
ATOM 652 C C . ALA A 1 91 ? -0.795 -5.896 10.163 1.00 89.25 91 ALA A C 1
ATOM 654 O O . ALA A 1 91 ? -1.722 -5.578 10.905 1.00 89.25 91 ALA A O 1
ATOM 655 N N . LEU A 1 92 ? -0.861 -5.751 8.836 1.00 89.88 92 LEU A N 1
ATOM 656 C CA . LEU A 1 92 ? -1.974 -5.085 8.152 1.00 89.88 92 LEU A CA 1
ATOM 657 C C . LEU A 1 92 ? -3.323 -5.779 8.402 1.00 89.88 92 LEU A C 1
ATOM 659 O O . LEU A 1 92 ? -4.324 -5.113 8.649 1.00 89.88 92 LEU A O 1
ATOM 663 N N . ARG A 1 93 ? -3.357 -7.120 8.421 1.00 89.12 93 ARG A N 1
ATOM 664 C CA . ARG A 1 93 ? -4.582 -7.901 8.705 1.00 89.12 93 ARG A CA 1
ATOM 665 C C . ARG A 1 93 ? -5.116 -7.756 10.128 1.00 89.12 93 ARG A C 1
ATOM 667 O O . ARG A 1 93 ? -6.259 -8.133 10.373 1.00 89.12 93 ARG A O 1
ATOM 674 N N . GLN A 1 94 ? -4.304 -7.283 11.070 1.00 86.44 94 GLN A N 1
ATOM 675 C CA . GLN A 1 94 ? -4.735 -7.071 12.454 1.00 86.44 94 GLN A CA 1
ATOM 676 C C . GLN A 1 94 ? -5.404 -5.710 12.665 1.00 86.44 94 GLN A C 1
ATOM 678 O O . GLN A 1 94 ? -6.009 -5.495 13.716 1.00 86.44 94 GLN A O 1
ATOM 683 N N . LEU A 1 95 ? -5.306 -4.798 11.695 1.00 84.19 95 LEU A N 1
ATOM 684 C CA . LEU A 1 95 ? -5.897 -3.474 11.811 1.00 84.19 95 LEU A CA 1
ATOM 685 C C . LEU A 1 95 ? -7.423 -3.543 11.659 1.00 84.19 95 LEU A C 1
ATOM 687 O O . LEU A 1 95 ? -7.929 -4.293 10.818 1.00 84.19 95 LEU A O 1
ATOM 691 N N .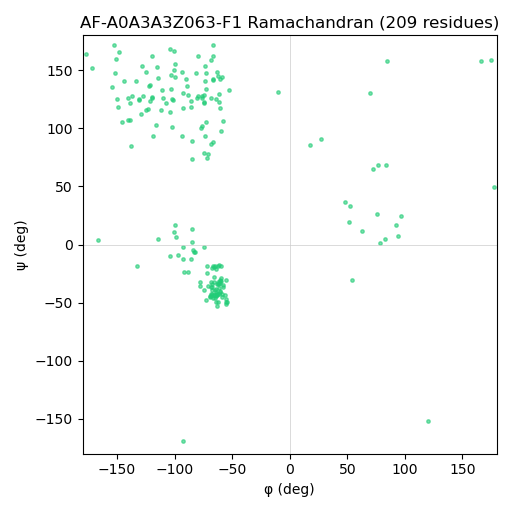 PRO A 1 96 ? -8.175 -2.758 12.453 1.00 69.44 96 PRO A N 1
ATOM 692 C CA . PRO A 1 96 ? -9.626 -2.677 12.358 1.00 69.44 96 PRO A CA 1
ATOM 693 C C . PRO A 1 96 ? -9.998 -1.863 11.115 1.00 69.44 96 PRO A C 1
ATOM 695 O O . PRO A 1 96 ? -10.287 -0.674 11.194 1.00 69.44 96 PRO A O 1
ATOM 698 N N . ALA A 1 97 ? -9.924 -2.493 9.947 1.00 65.69 97 ALA A N 1
ATOM 699 C CA . ALA A 1 97 ? -10.124 -1.832 8.672 1.00 65.69 97 ALA A CA 1
ATOM 700 C C . ALA A 1 97 ? -11.326 -2.445 7.945 1.00 65.69 97 ALA A C 1
ATOM 702 O O . ALA A 1 97 ? -11.191 -3.430 7.222 1.00 65.69 97 ALA A O 1
ATOM 703 N N . ASP A 1 98 ? -12.505 -1.843 8.124 1.00 65.44 98 ASP A N 1
ATOM 704 C CA . ASP A 1 98 ? -13.760 -2.282 7.484 1.00 65.44 98 ASP A CA 1
ATOM 705 C C . ASP A 1 98 ? -13.636 -2.291 5.945 1.00 65.44 98 ASP A C 1
ATOM 707 O O . ASP A 1 98 ? -14.126 -3.187 5.262 1.00 65.44 98 ASP A O 1
ATOM 711 N N . ALA A 1 99 ? -12.879 -1.326 5.409 1.00 66.50 99 ALA A N 1
ATOM 712 C CA . ALA A 1 99 ? -12.552 -1.192 3.989 1.00 66.50 99 ALA A CA 1
ATOM 713 C C . ALA A 1 99 ? -11.147 -1.717 3.627 1.00 66.50 99 ALA A C 1
ATOM 715 O O . ALA A 1 99 ? -10.663 -1.446 2.534 1.00 66.50 99 ALA A O 1
ATOM 716 N N . GLY A 1 100 ? -10.463 -2.427 4.527 1.00 82.25 100 GLY A N 1
ATOM 717 C CA . GLY A 1 100 ? -9.085 -2.883 4.329 1.00 82.25 100 GLY A CA 1
ATOM 718 C C . GLY A 1 100 ? -8.003 -1.858 4.691 1.00 82.25 100 GLY A C 1
ATOM 719 O O . GLY A 1 100 ? -8.240 -0.647 4.744 1.00 82.25 100 GLY A O 1
ATOM 720 N N . ALA A 1 101 ? -6.805 -2.370 4.958 1.00 91.88 101 ALA A N 1
ATOM 721 C CA . ALA A 1 101 ? -5.605 -1.619 5.306 1.00 91.88 101 ALA A CA 1
ATOM 722 C C . ALA A 1 101 ? -4.679 -1.471 4.090 1.00 91.88 101 ALA A C 1
ATOM 724 O O . ALA A 1 101 ? -4.664 -2.319 3.195 1.00 91.88 101 ALA A O 1
ATOM 725 N N . LEU A 1 102 ? -3.927 -0.378 4.056 1.00 93.31 102 LEU A N 1
ATOM 726 C CA . LEU A 1 102 ? -2.925 -0.051 3.052 1.00 93.31 102 LEU A CA 1
ATOM 727 C C . LEU A 1 102 ? -1.563 0.083 3.739 1.00 93.31 102 LEU A C 1
ATOM 729 O O . LEU A 1 102 ? -1.435 0.839 4.693 1.00 93.31 102 LEU A O 1
ATOM 733 N N . GLY A 1 103 ? -0.565 -0.649 3.269 1.00 94.12 103 GLY A N 1
ATOM 734 C CA . GLY A 1 103 ? 0.836 -0.452 3.607 1.00 94.12 103 GLY A CA 1
ATOM 735 C C . GLY A 1 103 ? 1.495 0.468 2.586 1.00 94.12 103 GLY A C 1
ATOM 736 O O . GLY A 1 103 ? 1.352 0.227 1.388 1.00 94.12 103 GLY A O 1
ATOM 737 N N . LEU A 1 104 ? 2.197 1.487 3.075 1.00 95.38 104 LEU A N 1
ATOM 738 C CA . LEU A 1 104 ? 3.082 2.369 2.314 1.00 95.38 104 LEU A CA 1
ATOM 739 C C . LEU A 1 104 ? 4.506 2.071 2.778 1.00 95.38 104 LEU A C 1
ATOM 741 O O . LEU A 1 104 ? 4.796 2.248 3.961 1.00 95.38 104 LEU A O 1
ATOM 745 N N . VAL A 1 105 ? 5.367 1.564 1.903 1.00 94.88 105 VAL A N 1
ATOM 746 C CA . VAL A 1 105 ? 6.703 1.105 2.298 1.00 94.88 105 VAL A CA 1
ATOM 747 C C . VAL A 1 105 ? 7.748 1.693 1.364 1.00 94.88 105 VAL A C 1
ATOM 749 O O . VAL A 1 105 ? 7.638 1.492 0.158 1.00 9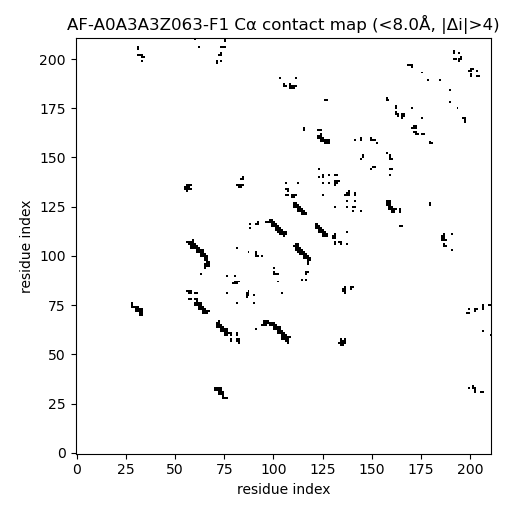4.88 105 VAL A O 1
ATOM 752 N N . SER A 1 106 ? 8.755 2.367 1.921 1.00 94.06 106 SER A N 1
ATOM 753 C CA . SER A 1 106 ? 9.968 2.758 1.192 1.00 94.06 106 SER A CA 1
ATOM 754 C C . SER A 1 106 ? 11.013 1.655 1.301 1.00 94.06 106 SER A C 1
ATOM 756 O O . SER A 1 106 ? 11.195 1.069 2.373 1.00 94.06 106 SER A O 1
ATOM 758 N N . LEU A 1 107 ? 11.669 1.345 0.187 1.00 92.19 107 LEU A N 1
ATOM 759 C CA . LEU A 1 107 ? 12.680 0.303 0.085 1.00 92.19 107 LEU A CA 1
ATOM 760 C C . LEU A 1 107 ? 13.992 0.891 -0.442 1.00 92.19 107 LEU A C 1
ATOM 762 O O . LEU A 1 107 ? 14.070 1.295 -1.606 1.00 92.19 107 LEU A O 1
ATOM 766 N N . ALA A 1 108 ? 15.029 0.839 0.397 1.00 87.81 108 ALA A N 1
ATOM 767 C CA . ALA A 1 108 ? 16.401 1.203 0.062 1.00 87.81 108 ALA A CA 1
ATOM 768 C C . ALA A 1 108 ? 16.526 2.560 -0.656 1.00 87.81 108 ALA A C 1
ATOM 770 O O . ALA A 1 108 ? 17.315 2.673 -1.597 1.00 87.81 108 ALA A O 1
ATOM 771 N N . ASP A 1 109 ? 15.701 3.540 -0.275 1.00 87.75 109 ASP A N 1
ATOM 772 C CA . ASP A 1 109 ? 15.654 4.904 -0.824 1.00 87.75 109 ASP A CA 1
ATOM 773 C C . ASP A 1 109 ? 15.544 4.979 -2.364 1.00 87.75 109 ASP A C 1
ATOM 775 O O . ASP A 1 109 ? 15.872 5.996 -2.974 1.00 87.75 109 ASP A O 1
ATOM 779 N N . SER A 1 110 ? 15.111 3.898 -3.019 1.00 88.75 110 SER A N 1
ATOM 780 C CA . SER A 1 110 ? 15.133 3.768 -4.486 1.00 88.75 110 SER A CA 1
ATOM 781 C C . SER A 1 110 ? 13.827 3.264 -5.081 1.00 88.75 110 SER A C 1
ATOM 783 O O . SER A 1 110 ? 13.586 3.448 -6.268 1.00 88.75 110 SER A O 1
ATOM 785 N N . THR A 1 111 ? 12.961 2.643 -4.282 1.00 93.06 111 THR A N 1
ATOM 786 C CA . THR A 1 111 ? 11.635 2.232 -4.742 1.00 93.06 111 THR A CA 1
ATOM 787 C C . THR A 1 111 ? 10.637 2.177 -3.593 1.00 93.06 111 THR A C 1
ATOM 789 O O . THR A 1 111 ? 11.001 2.279 -2.420 1.00 93.06 111 THR A O 1
ATOM 792 N N . PHE A 1 112 ? 9.361 1.989 -3.917 1.00 95.06 112 PHE A N 1
ATOM 793 C CA . PHE A 1 112 ? 8.310 1.786 -2.931 1.00 95.06 112 PHE A CA 1
ATOM 794 C C . PHE A 1 112 ? 7.473 0.539 -3.221 1.00 95.06 112 PHE A C 1
ATOM 796 O O . PHE A 1 112 ? 7.309 0.091 -4.359 1.00 95.06 112 PHE A O 1
ATOM 803 N N . LEU A 1 113 ? 6.899 -0.005 -2.150 1.00 95.75 113 LEU A N 1
ATOM 804 C CA . LEU A 1 113 ? 5.960 -1.117 -2.166 1.00 95.75 113 LEU A CA 1
ATOM 805 C C . LEU A 1 113 ? 4.629 -0.665 -1.560 1.00 95.75 113 LEU A C 1
ATOM 807 O O . LEU A 1 113 ? 4.561 -0.200 -0.420 1.00 95.75 113 LEU A O 1
ATOM 811 N N . LEU A 1 114 ? 3.550 -0.879 -2.309 1.00 96.81 114 LEU A N 1
ATOM 812 C CA . LEU A 1 114 ? 2.187 -0.740 -1.816 1.00 96.81 114 LEU A CA 1
ATOM 813 C C . LEU A 1 114 ? 1.579 -2.107 -1.540 1.00 96.81 114 LEU A C 1
ATOM 815 O O . LEU A 1 114 ? 1.627 -3.016 -2.372 1.00 96.81 114 LEU A O 1
ATOM 819 N N . VAL A 1 115 ? 0.943 -2.233 -0.377 1.00 95.12 115 VAL A N 1
ATOM 820 C CA . VAL A 1 115 ? 0.289 -3.474 0.043 1.00 95.12 115 VAL A CA 1
ATOM 821 C C . VAL A 1 115 ? -1.132 -3.194 0.487 1.00 95.12 115 VAL A C 1
ATOM 823 O O . VAL A 1 115 ? -1.361 -2.598 1.534 1.00 95.12 115 VAL A O 1
ATOM 826 N N . ARG A 1 116 ? -2.119 -3.675 -0.260 1.00 93.19 116 ARG A N 1
ATOM 827 C CA . ARG A 1 116 ? -3.528 -3.572 0.120 1.00 93.19 116 ARG A CA 1
ATOM 828 C C . ARG A 1 116 ? -4.007 -4.902 0.671 1.00 93.19 116 ARG A C 1
ATOM 830 O O . ARG A 1 116 ? -3.917 -5.924 -0.007 1.00 93.19 116 ARG A O 1
ATOM 837 N N . VAL A 1 117 ? -4.565 -4.890 1.879 1.00 91.44 117 VAL A N 1
ATOM 838 C CA . VAL A 1 117 ? -5.232 -6.059 2.459 1.00 91.44 117 VAL A CA 1
ATOM 839 C C . VAL A 1 117 ? -6.652 -5.702 2.865 1.00 91.44 117 VAL A C 1
ATOM 841 O O . VAL A 1 117 ? -6.867 -4.895 3.762 1.00 91.44 117 VAL A O 1
ATOM 844 N N . GLY A 1 118 ? -7.634 -6.322 2.223 1.00 85.00 118 GLY A N 1
ATOM 845 C CA . GLY A 1 118 ? -9.057 -6.056 2.438 1.00 85.00 118 GLY A CA 1
ATOM 846 C C . GLY A 1 118 ? -9.902 -6.992 1.585 1.00 85.00 118 GLY A C 1
ATOM 847 O O . GLY A 1 118 ? -9.366 -7.651 0.707 1.00 85.00 118 GLY A O 1
ATOM 848 N N . GLY A 1 119 ? -11.201 -7.132 1.868 1.00 72.75 119 GLY A N 1
ATOM 849 C CA . GLY A 1 119 ? -12.105 -7.923 1.012 1.00 72.75 119 GLY A CA 1
ATOM 850 C C . GLY A 1 119 ? -11.789 -9.426 0.894 1.00 72.75 119 GLY A C 1
ATOM 851 O O . GLY A 1 119 ? -12.370 -10.105 0.057 1.00 72.75 119 GLY A O 1
ATOM 852 N N . GLY A 1 120 ? -10.891 -9.962 1.732 1.00 78.88 120 GLY A N 1
ATOM 853 C CA . GLY A 1 120 ? -10.397 -11.344 1.635 1.00 78.88 120 GLY A CA 1
ATOM 854 C C . GLY A 1 120 ? -9.255 -11.538 0.631 1.00 78.88 120 GLY A C 1
ATOM 855 O O . GLY A 1 120 ? -8.797 -12.662 0.440 1.00 78.88 120 GLY A O 1
ATOM 856 N N . GLU A 1 121 ? -8.771 -10.456 0.030 1.00 86.00 121 GLU A N 1
ATOM 857 C CA . GLU A 1 121 ? -7.725 -10.440 -0.986 1.00 86.00 121 GLU A CA 1
ATOM 858 C C . GLU A 1 121 ? -6.509 -9.625 -0.524 1.00 86.00 121 GLU A C 1
ATOM 860 O O . GLU A 1 121 ? -6.529 -8.880 0.463 1.00 86.00 121 GLU A O 1
ATOM 865 N N . THR A 1 122 ? -5.386 -9.843 -1.199 1.00 91.69 122 THR A N 1
ATOM 866 C CA . THR A 1 122 ? -4.146 -9.096 -0.998 1.00 91.69 122 THR A CA 1
ATOM 867 C C . THR A 1 122 ? -3.658 -8.672 -2.366 1.00 91.69 122 THR A C 1
ATOM 869 O O . THR A 1 122 ? -3.518 -9.516 -3.247 1.00 91.69 122 THR A O 1
ATOM 872 N N . ARG A 1 123 ? -3.446 -7.371 -2.537 1.00 93.88 123 ARG A N 1
ATOM 873 C CA . ARG A 1 123 ? -2.981 -6.773 -3.788 1.00 93.88 123 ARG A CA 1
ATOM 874 C C . ARG A 1 123 ? -1.690 -6.025 -3.503 1.00 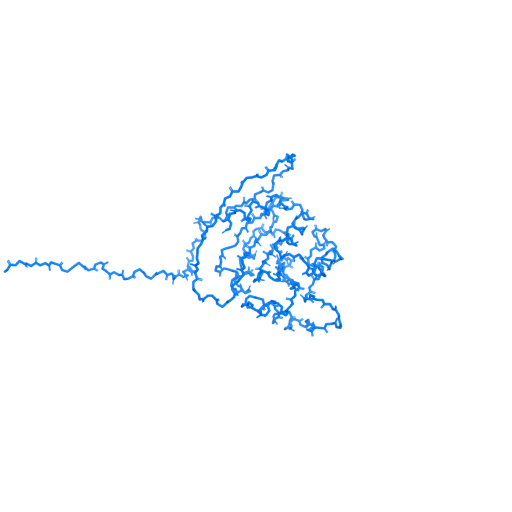93.88 123 ARG A C 1
ATOM 876 O O . ARG A 1 123 ? -1.577 -5.367 -2.468 1.00 93.88 123 ARG A O 1
ATOM 883 N N . LEU A 1 124 ? -0.723 -6.181 -4.391 1.00 96.06 124 LEU A N 1
ATOM 884 C CA . LEU A 1 124 ? 0.622 -5.638 -4.256 1.00 96.06 124 LEU A CA 1
ATOM 885 C C . LEU A 1 124 ? 0.932 -4.795 -5.489 1.00 96.06 124 LEU A C 1
ATOM 887 O O . LEU A 1 124 ? 0.458 -5.108 -6.584 1.00 96.06 124 LEU A O 1
ATOM 891 N N . LEU A 1 125 ? 1.738 -3.760 -5.297 1.00 96.19 125 LEU A N 1
ATOM 892 C CA . LEU A 1 125 ? 2.396 -3.029 -6.371 1.00 96.19 125 LEU A CA 1
ATOM 893 C C . LEU A 1 125 ? 3.811 -2.683 -5.922 1.00 96.19 125 LEU A C 1
ATOM 895 O O . LEU A 1 125 ? 3.988 -2.078 -4.867 1.00 96.19 125 LEU A O 1
ATOM 899 N N . VAL A 1 126 ? 4.788 -3.062 -6.732 1.00 95.25 126 VAL A N 1
ATOM 900 C CA . VAL A 1 126 ? 6.196 -2.696 -6.594 1.00 95.25 126 VAL A CA 1
ATOM 901 C C . VAL A 1 126 ? 6.501 -1.685 -7.690 1.00 95.25 126 VAL A C 1
ATOM 903 O O . VAL A 1 126 ? 6.286 -2.002 -8.856 1.00 95.25 126 VAL A O 1
ATOM 906 N N . ALA A 1 127 ? 6.951 -0.483 -7.328 1.00 94.06 127 ALA A N 1
ATOM 907 C CA . ALA A 1 127 ? 7.145 0.605 -8.289 1.00 94.06 127 ALA A CA 1
ATOM 908 C C . ALA A 1 127 ? 8.289 0.347 -9.274 1.00 94.06 127 ALA A C 1
ATOM 910 O O . ALA A 1 127 ? 8.151 0.677 -10.442 1.00 94.06 127 ALA A O 1
ATOM 911 N N . ASP A 1 128 ? 9.360 -0.281 -8.788 1.00 93.06 128 ASP A N 1
ATOM 912 C CA . ASP A 1 128 ? 10.506 -0.736 -9.573 1.00 93.06 128 ASP A CA 1
ATOM 913 C C . ASP A 1 128 ? 10.947 -2.108 -9.024 1.00 93.06 128 ASP A C 1
ATOM 915 O O . ASP A 1 128 ? 11.472 -2.181 -7.904 1.00 93.06 128 ASP A O 1
ATOM 919 N N . PRO A 1 129 ? 10.685 -3.216 -9.744 1.00 91.94 129 PRO A N 1
ATOM 920 C CA . PRO A 1 129 ? 11.036 -4.550 -9.282 1.00 91.94 129 PRO A CA 1
ATOM 921 C C . PRO A 1 129 ? 12.552 -4.782 -9.248 1.00 91.94 129 PRO A C 1
ATOM 923 O O . PRO A 1 129 ? 13.003 -5.498 -8.358 1.00 91.94 129 PRO A O 1
ATOM 926 N N . GLU A 1 130 ? 13.334 -4.169 -10.144 1.00 90.38 130 GLU A N 1
ATOM 927 C CA . GLU A 1 130 ? 14.795 -4.332 -10.187 1.00 90.38 130 GLU A CA 1
ATOM 928 C C . GLU A 1 130 ? 15.438 -3.691 -8.950 1.00 90.38 130 GLU A C 1
ATOM 930 O O . GLU A 1 130 ? 16.261 -4.315 -8.273 1.00 90.38 130 GLU A O 1
ATOM 935 N N . ALA A 1 131 ? 15.002 -2.484 -8.585 1.00 90.19 131 ALA A N 1
ATOM 936 C CA . ALA A 1 131 ? 15.423 -1.830 -7.349 1.00 90.19 131 ALA A CA 1
ATOM 937 C C . ALA A 1 131 ? 14.954 -2.608 -6.104 1.00 90.19 131 ALA A C 1
ATOM 939 O O . ALA A 1 131 ? 15.716 -2.801 -5.150 1.00 90.19 131 ALA A O 1
ATOM 940 N N . ALA A 1 132 ? 13.717 -3.122 -6.118 1.00 91.44 132 ALA A N 1
ATOM 941 C CA . ALA A 1 132 ? 13.144 -3.853 -4.989 1.00 91.44 132 ALA A CA 1
ATOM 942 C C . ALA A 1 132 ? 13.916 -5.140 -4.659 1.00 91.44 132 ALA A C 1
ATOM 944 O O . ALA A 1 132 ? 14.020 -5.503 -3.480 1.00 91.44 132 ALA A O 1
ATOM 945 N N . GLU A 1 133 ? 14.509 -5.802 -5.659 1.00 90.69 133 GLU A N 1
ATOM 946 C CA . GLU A 1 133 ? 15.345 -6.991 -5.461 1.00 90.69 133 GLU A CA 1
ATOM 947 C C . GLU A 1 133 ? 16.572 -6.733 -4.556 1.00 90.69 133 GLU A C 1
ATOM 949 O O . GLU A 1 133 ? 17.121 -7.664 -3.953 1.00 90.69 133 GLU A O 1
ATOM 954 N N . GLY A 1 134 ? 16.963 -5.468 -4.368 1.00 88.44 134 GLY A N 1
ATOM 955 C CA . GLY A 1 134 ? 17.997 -5.059 -3.415 1.00 88.44 134 GLY A CA 1
ATOM 956 C C . GLY A 1 134 ? 17.641 -5.312 -1.942 1.00 88.44 134 GLY A C 1
ATOM 957 O O . GLY A 1 134 ? 18.536 -5.394 -1.099 1.00 88.44 134 GLY A O 1
ATOM 958 N N . THR A 1 135 ? 16.358 -5.504 -1.616 1.00 89.69 135 THR A N 1
ATOM 959 C CA . THR A 1 135 ? 15.859 -5.693 -0.241 1.00 89.69 135 THR A CA 1
ATOM 960 C C . THR A 1 135 ? 15.254 -7.081 -0.040 1.00 89.69 135 THR A C 1
ATOM 962 O O . THR A 1 135 ? 14.759 -7.700 -0.982 1.00 89.69 135 THR A O 1
ATOM 965 N N . ALA A 1 136 ? 15.278 -7.604 1.190 1.00 90.06 136 ALA A N 1
ATOM 966 C CA . ALA A 1 136 ? 14.636 -8.891 1.484 1.00 90.06 136 ALA A CA 1
ATOM 967 C C . ALA A 1 136 ? 13.113 -8.815 1.275 1.00 90.06 136 ALA A C 1
ATOM 969 O O . ALA A 1 136 ? 12.522 -9.695 0.649 1.00 90.06 136 ALA A O 1
ATOM 970 N N . LEU A 1 137 ? 12.495 -7.725 1.739 1.00 90.88 137 LEU A N 1
ATOM 971 C CA . LEU A 1 137 ? 11.064 -7.480 1.583 1.00 90.88 137 LEU A CA 1
ATOM 972 C C . LEU A 1 137 ? 10.658 -7.319 0.109 1.00 90.88 137 LEU A C 1
ATOM 974 O O . LEU A 1 137 ? 9.655 -7.896 -0.310 1.00 90.88 137 LEU A O 1
ATOM 978 N N . GLY A 1 138 ? 11.424 -6.554 -0.671 1.00 92.88 138 GLY A N 1
ATOM 979 C CA . GLY A 1 138 ? 11.153 -6.330 -2.088 1.00 92.88 138 GLY A CA 1
ATOM 980 C C . GLY A 1 138 ? 11.286 -7.606 -2.917 1.00 92.88 138 GLY A C 1
ATOM 981 O O . GLY A 1 138 ? 10.370 -7.915 -3.677 1.00 92.88 138 GLY A O 1
ATOM 982 N N . ARG A 1 139 ? 12.329 -8.418 -2.682 1.00 93.25 139 ARG A N 1
ATOM 983 C CA . ARG A 1 139 ? 12.457 -9.761 -3.287 1.00 93.25 139 ARG A CA 1
ATOM 984 C C . ARG A 1 139 ? 11.234 -10.630 -3.018 1.00 93.25 139 ARG A C 1
ATOM 986 O O . ARG A 1 139 ? 10.659 -11.184 -3.947 1.00 93.25 139 ARG A O 1
ATOM 993 N N . GLU A 1 140 ? 10.794 -10.708 -1.762 1.00 94.88 140 GLU A N 1
ATOM 994 C CA . GLU A 1 140 ? 9.607 -11.492 -1.403 1.00 94.88 140 GLU A CA 1
ATOM 995 C C . GLU A 1 140 ? 8.322 -10.960 -2.064 1.00 94.88 140 GLU A C 1
ATOM 997 O O . GLU A 1 140 ? 7.439 -11.747 -2.408 1.00 94.88 140 GLU A O 1
ATOM 1002 N N . ALA A 1 141 ? 8.198 -9.641 -2.249 1.00 94.69 141 ALA A N 1
ATOM 1003 C CA . ALA A 1 141 ? 7.066 -9.029 -2.945 1.00 94.69 141 ALA A CA 1
ATOM 1004 C C . ALA A 1 141 ? 7.062 -9.344 -4.446 1.00 94.69 141 ALA A C 1
ATOM 1006 O O . ALA A 1 141 ? 6.012 -9.709 -4.981 1.00 94.69 141 ALA A O 1
ATOM 1007 N N . VAL A 1 142 ? 8.221 -9.253 -5.103 1.00 94.06 142 VAL A N 1
ATOM 1008 C CA . VAL A 1 142 ? 8.393 -9.626 -6.513 1.00 94.06 142 VAL A CA 1
ATOM 1009 C C . VAL A 1 142 ? 8.093 -11.113 -6.706 1.00 94.06 142 VAL A C 1
ATOM 1011 O O . VAL A 1 142 ? 7.243 -11.455 -7.526 1.00 94.06 142 VAL A O 1
ATOM 1014 N N . ASP A 1 143 ? 8.682 -11.991 -5.890 1.00 94.25 143 ASP A N 1
ATOM 1015 C CA . ASP A 1 143 ? 8.434 -13.438 -5.938 1.00 94.25 143 ASP A CA 1
ATOM 1016 C C . ASP A 1 143 ? 6.943 -13.770 -5.768 1.00 94.25 143 ASP A C 1
ATOM 1018 O O . ASP A 1 143 ? 6.394 -14.594 -6.501 1.00 94.25 143 ASP A O 1
ATOM 1022 N N . ALA A 1 144 ? 6.260 -13.111 -4.824 1.00 93.81 144 ALA A N 1
ATOM 1023 C CA . ALA A 1 144 ? 4.832 -13.315 -4.594 1.00 93.81 144 ALA A CA 1
ATOM 1024 C C . ALA A 1 144 ? 3.970 -12.885 -5.792 1.00 93.81 144 ALA A C 1
ATOM 1026 O O . ALA A 1 144 ? 2.974 -13.541 -6.103 1.00 93.81 144 ALA A O 1
ATOM 1027 N N . LEU A 1 145 ? 4.336 -11.792 -6.467 1.00 93.81 145 LEU A N 1
ATOM 1028 C CA . LEU A 1 145 ? 3.652 -11.323 -7.672 1.00 93.81 145 LEU A CA 1
ATOM 1029 C C . LEU A 1 145 ? 3.859 -12.291 -8.842 1.00 93.81 145 LEU A C 1
ATOM 1031 O O . LEU A 1 145 ? 2.900 -12.624 -9.540 1.00 93.81 145 LEU A O 1
ATOM 1035 N N . VAL A 1 146 ? 5.077 -12.797 -9.017 1.00 92.50 146 VAL A N 1
ATOM 1036 C CA . VAL A 1 146 ? 5.419 -13.771 -10.063 1.00 92.50 146 VAL A CA 1
ATOM 1037 C C . VAL A 1 146 ? 4.704 -15.104 -9.841 1.00 92.50 146 VAL A C 1
ATOM 1039 O O . VAL A 1 146 ? 4.128 -15.652 -10.781 1.00 92.50 146 VAL A O 1
ATOM 1042 N N . ASP A 1 147 ? 4.663 -15.610 -8.604 1.00 92.88 147 ASP A N 1
ATOM 1043 C CA . ASP A 1 147 ? 3.904 -16.823 -8.253 1.00 92.88 147 ASP A CA 1
ATOM 1044 C C . ASP A 1 147 ? 2.396 -16.651 -8.512 1.00 92.88 147 ASP A C 1
ATOM 1046 O O . ASP A 1 147 ? 1.722 -17.575 -8.972 1.00 92.88 147 ASP A O 1
ATOM 1050 N N . ALA A 1 148 ? 1.875 -15.435 -8.314 1.00 88.69 148 ALA A N 1
ATOM 1051 C CA . ALA A 1 148 ? 0.500 -15.071 -8.649 1.00 88.69 148 ALA A CA 1
ATOM 1052 C C . ALA A 1 148 ? 0.248 -14.891 -10.163 1.00 88.69 148 ALA A C 1
ATOM 1054 O O . ALA A 1 148 ? -0.896 -14.662 -10.567 1.00 88.69 148 ALA A O 1
ATOM 1055 N N . GLY A 1 149 ? 1.277 -15.033 -11.004 1.00 87.62 149 GLY A N 1
ATOM 1056 C CA . GLY A 1 149 ? 1.186 -14.969 -12.462 1.00 87.62 149 GLY A CA 1
ATOM 1057 C C . GLY A 1 149 ? 1.432 -13.586 -13.064 1.00 87.62 149 GLY A C 1
ATOM 1058 O O . GLY A 1 149 ? 1.050 -13.370 -14.214 1.00 87.62 149 GLY A O 1
ATOM 1059 N N . ALA A 1 150 ? 2.031 -12.654 -12.316 1.00 87.06 150 ALA A N 1
ATOM 1060 C CA . ALA A 1 150 ? 2.521 -11.405 -12.888 1.00 87.06 150 ALA A CA 1
ATOM 1061 C C . ALA A 1 150 ? 3.695 -11.676 -13.843 1.00 87.06 150 ALA A C 1
ATOM 1063 O O . ALA A 1 150 ? 4.528 -12.550 -13.596 1.00 87.06 150 ALA A O 1
ATOM 1064 N N . ASP A 1 151 ? 3.749 -10.919 -14.935 1.00 80.88 151 ASP A N 1
ATOM 1065 C CA . ASP A 1 151 ? 4.841 -10.983 -15.901 1.00 80.88 151 ASP A CA 1
ATOM 1066 C C . ASP A 1 151 ? 5.982 -10.069 -15.432 1.00 80.88 151 ASP A C 1
ATOM 1068 O O . ASP A 1 151 ? 5.762 -8.885 -15.180 1.00 80.88 151 ASP A O 1
ATOM 1072 N N . LEU A 1 152 ? 7.185 -10.626 -15.269 1.00 68.06 152 LEU A N 1
ATOM 1073 C CA . LEU A 1 152 ? 8.407 -9.852 -15.056 1.00 68.06 152 LEU A CA 1
ATOM 1074 C C . LEU A 1 152 ? 8.821 -9.283 -16.418 1.00 68.06 152 LEU A C 1
ATOM 1076 O O . LEU A 1 152 ? 9.444 -9.991 -17.207 1.00 68.06 152 LEU A O 1
ATOM 1080 N N . ALA A 1 153 ? 8.502 -8.008 -16.640 1.00 63.44 153 ALA A N 1
ATOM 1081 C CA . ALA A 1 153 ? 8.684 -7.251 -17.883 1.00 63.44 153 ALA A CA 1
ATOM 1082 C C . ALA A 1 153 ? 7.569 -7.429 -18.936 1.00 63.44 153 ALA A C 1
ATOM 1084 O O . ALA A 1 153 ? 7.826 -7.926 -20.040 1.00 63.44 153 ALA A O 1
ATOM 1085 N N . PRO A 1 154 ? 6.346 -6.920 -18.668 1.00 60.34 154 PRO A N 1
ATOM 1086 C CA . PRO A 1 154 ? 5.336 -6.739 -19.700 1.00 60.34 154 PRO A CA 1
ATOM 1087 C C . PRO A 1 154 ? 5.756 -5.575 -20.616 1.00 60.34 154 PRO A C 1
ATOM 1089 O O . PRO A 1 154 ? 5.286 -4.455 -20.492 1.00 60.34 154 PRO A O 1
ATOM 1092 N N . GLU A 1 155 ? 6.693 -5.858 -21.512 1.00 59.78 155 GLU A N 1
ATOM 1093 C CA . GLU A 1 155 ? 7.200 -5.065 -22.641 1.00 59.78 155 GLU A CA 1
ATOM 1094 C C . GLU A 1 155 ? 7.729 -3.628 -22.395 1.00 59.78 155 GLU A C 1
ATOM 1096 O O . GLU A 1 155 ? 8.668 -3.283 -23.097 1.00 59.78 155 GLU A O 1
ATOM 1101 N N . ASP A 1 156 ? 7.260 -2.823 -21.430 1.00 65.19 156 ASP A N 1
ATOM 1102 C CA . ASP A 1 156 ? 7.730 -1.433 -21.193 1.00 65.19 156 ASP A CA 1
ATOM 1103 C C . ASP A 1 156 ? 7.298 -0.812 -19.832 1.00 65.19 156 ASP A C 1
ATOM 1105 O O . ASP A 1 156 ? 7.549 0.369 -19.594 1.00 65.19 156 ASP A O 1
ATOM 1109 N N . ASP A 1 157 ? 6.622 -1.540 -18.931 1.00 82.56 157 ASP A N 1
ATOM 1110 C CA . ASP A 1 157 ? 6.151 -0.949 -17.664 1.00 82.56 157 ASP A CA 1
ATOM 1111 C C . ASP A 1 157 ? 7.231 -1.043 -16.550 1.00 82.56 157 ASP A C 1
ATOM 1113 O O . ASP A 1 157 ? 7.723 -2.143 -16.283 1.00 82.56 157 ASP A O 1
ATOM 1117 N N . PRO A 1 158 ? 7.585 0.066 -15.860 1.00 85.69 158 PRO A N 1
ATOM 1118 C CA . PRO A 1 158 ? 8.586 0.057 -14.788 1.00 85.69 158 PRO A CA 1
ATOM 1119 C C . PRO A 1 158 ? 8.119 -0.616 -13.486 1.00 85.69 158 PRO A C 1
ATOM 1121 O O . PRO A 1 158 ? 8.961 -1.022 -12.697 1.00 85.69 158 PRO A O 1
ATOM 1124 N N . TRP A 1 159 ? 6.810 -0.793 -13.260 1.00 91.69 159 TRP A N 1
ATOM 1125 C CA . TRP A 1 159 ? 6.266 -1.423 -12.044 1.00 91.69 159 TRP A CA 1
ATOM 1126 C C . TRP A 1 159 ? 5.865 -2.889 -12.247 1.00 91.69 159 TRP A C 1
ATOM 1128 O O . T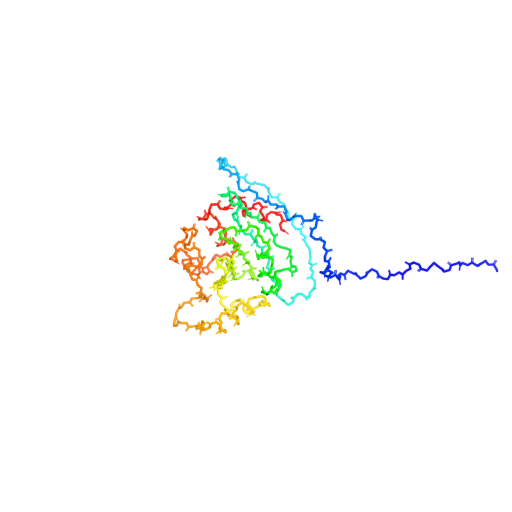RP A 1 159 ? 5.649 -3.372 -13.358 1.00 91.69 159 TRP A O 1
ATOM 1138 N N . LEU A 1 160 ? 5.627 -3.582 -11.131 1.00 93.69 160 LEU A N 1
ATOM 1139 C CA . LEU A 1 160 ? 5.047 -4.923 -11.085 1.00 93.69 160 LEU A CA 1
ATOM 1140 C C . LEU A 1 160 ? 3.844 -4.959 -10.132 1.00 93.69 160 LEU A C 1
ATOM 1142 O O . LEU A 1 160 ? 3.956 -4.575 -8.970 1.00 93.69 160 LEU A O 1
ATOM 1146 N N . GLY A 1 161 ? 2.693 -5.458 -10.592 1.00 93.06 161 GLY A N 1
ATOM 1147 C CA . GLY A 1 161 ? 1.499 -5.653 -9.757 1.00 93.06 161 GLY A CA 1
ATOM 1148 C C . GLY A 1 161 ? 0.261 -4.881 -10.219 1.00 93.06 161 GLY A C 1
ATOM 1149 O O . GLY A 1 161 ? 0.062 -4.658 -11.411 1.00 93.06 161 GLY A O 1
ATOM 1150 N N . ASP A 1 162 ? -0.619 -4.531 -9.278 1.00 93.00 162 ASP A N 1
ATOM 1151 C CA . ASP A 1 162 ? -1.962 -4.008 -9.571 1.00 93.00 162 ASP A CA 1
ATOM 1152 C C . ASP A 1 162 ? -2.061 -2.484 -9.399 1.00 93.00 162 ASP A C 1
ATOM 1154 O O . ASP A 1 162 ? -2.271 -1.998 -8.293 1.00 93.00 162 ASP A O 1
ATOM 1158 N N . LEU A 1 163 ? -2.029 -1.715 -10.492 1.00 93.44 163 LEU A N 1
ATOM 1159 C CA . LEU A 1 163 ? -2.265 -0.260 -10.453 1.00 93.44 163 LEU A CA 1
ATOM 1160 C C . LEU A 1 163 ? -3.670 0.135 -9.951 1.00 93.44 163 LEU A C 1
ATOM 1162 O O . LEU A 1 163 ? -3.903 1.277 -9.561 1.00 93.44 163 LEU A O 1
ATOM 1166 N N . GLY A 1 164 ? -4.631 -0.788 -9.972 1.00 92.56 164 GLY A N 1
ATOM 1167 C CA . GLY A 1 164 ? -5.993 -0.590 -9.489 1.00 92.56 164 GLY A CA 1
ATOM 1168 C C . GLY A 1 164 ? -6.172 -0.810 -7.988 1.00 92.56 164 GLY A C 1
ATOM 1169 O O . GLY A 1 164 ? -7.299 -0.684 -7.503 1.00 92.56 164 GLY A O 1
ATOM 1170 N N . LEU A 1 165 ? -5.105 -1.107 -7.235 1.00 93.00 165 LEU A N 1
ATOM 1171 C CA . LEU A 1 165 ? -5.187 -1.463 -5.811 1.00 93.00 165 LEU A CA 1
ATOM 1172 C C . LEU A 1 165 ? -5.768 -0.353 -4.906 1.00 93.00 165 LEU A C 1
ATOM 1174 O O . LEU A 1 165 ? -6.175 -0.641 -3.781 1.00 93.00 165 LEU A O 1
ATOM 1178 N N . LEU A 1 166 ? -5.792 0.897 -5.389 1.00 91.19 166 LEU A N 1
ATOM 1179 C CA . LEU A 1 166 ? -6.314 2.081 -4.692 1.00 91.19 166 LEU A CA 1
ATOM 1180 C C . LEU A 1 166 ? -7.560 2.689 -5.361 1.00 91.19 166 LEU A C 1
ATOM 1182 O O . LEU A 1 166 ? -8.063 3.720 -4.904 1.00 91.19 166 LEU A O 1
ATOM 1186 N N . ALA A 1 167 ? -8.098 2.054 -6.407 1.00 90.56 167 ALA A N 1
ATOM 1187 C CA . ALA A 1 167 ? -9.250 2.572 -7.147 1.00 90.56 167 ALA A CA 1
ATOM 1188 C C . ALA A 1 167 ? -10.511 2.688 -6.273 1.00 90.56 167 ALA A C 1
ATOM 1190 O O . ALA A 1 167 ? -11.280 3.639 -6.414 1.00 90.56 167 ALA A O 1
ATOM 1191 N N . ASP A 1 168 ? -10.703 1.775 -5.316 1.00 86.38 168 ASP A N 1
ATOM 1192 C CA . ASP A 1 168 ? -11.804 1.834 -4.343 1.00 86.38 168 ASP A CA 1
ATOM 1193 C C . ASP A 1 168 ? -11.683 3.006 -3.355 1.00 86.38 168 ASP A C 1
ATOM 1195 O O . ASP A 1 168 ? -12.680 3.433 -2.768 1.00 86.38 168 ASP A O 1
ATOM 1199 N N . LEU A 1 169 ? -10.476 3.552 -3.196 1.00 85.19 169 LEU A N 1
ATOM 1200 C CA . LEU A 1 169 ? -10.186 4.697 -2.336 1.00 85.19 169 LEU A CA 1
ATOM 1201 C C . LEU A 1 169 ? -10.248 6.036 -3.081 1.00 85.19 169 LEU A C 1
ATOM 1203 O O . LEU A 1 169 ? -10.113 7.081 -2.445 1.00 85.19 169 LEU A O 1
ATOM 1207 N N . GLY A 1 170 ? -10.512 6.008 -4.390 1.00 86.19 170 GLY A N 1
ATOM 1208 C CA . GLY A 1 170 ? -10.629 7.193 -5.237 1.00 86.19 170 GLY A CA 1
ATOM 1209 C C . GLY A 1 170 ? -9.343 7.594 -5.959 1.00 86.19 170 GLY A C 1
ATOM 1210 O O . GLY A 1 170 ? -9.340 8.644 -6.596 1.00 86.19 170 GLY A O 1
ATOM 1211 N N . LEU A 1 171 ? -8.279 6.783 -5.894 1.00 90.31 171 LEU A N 1
ATOM 1212 C CA . LEU A 1 171 ? -7.069 7.001 -6.687 1.00 90.31 171 LEU A CA 1
ATOM 1213 C C . LEU A 1 171 ? -7.161 6.217 -7.999 1.00 90.31 171 LEU A C 1
ATOM 1215 O O . LEU A 1 171 ? -7.237 4.989 -7.995 1.00 90.31 171 LEU A O 1
ATOM 1219 N N . GLU A 1 172 ? -7.151 6.916 -9.130 1.00 92.69 172 GLU A N 1
ATOM 1220 C CA . GLU A 1 172 ? -7.209 6.253 -10.431 1.00 92.69 172 GLU A CA 1
ATOM 1221 C C . GLU A 1 172 ? -5.883 5.549 -10.777 1.00 92.69 172 GLU A C 1
ATOM 1223 O O . GLU A 1 172 ? -4.813 6.076 -10.461 1.00 92.69 172 GLU A O 1
ATOM 1228 N N . PRO A 1 173 ? -5.917 4.417 -11.510 1.00 93.94 173 PRO A N 1
ATOM 1229 C CA . PRO A 1 173 ? -4.706 3.698 -11.919 1.00 93.94 173 PRO A CA 1
ATOM 1230 C C . PRO A 1 173 ? -3.698 4.562 -12.685 1.00 93.94 173 PRO A C 1
ATOM 1232 O O . PRO A 1 173 ? -2.497 4.340 -12.592 1.00 93.94 173 PRO A O 1
ATOM 1235 N N . ALA A 1 174 ? -4.179 5.562 -13.433 1.00 92.62 174 ALA A N 1
ATOM 1236 C CA . ALA A 1 174 ? -3.330 6.491 -14.175 1.00 92.62 174 ALA A CA 1
ATOM 1237 C C . ALA A 1 174 ? -2.500 7.404 -13.257 1.00 92.62 174 ALA A C 1
ATOM 1239 O O . ALA A 1 174 ? -1.364 7.723 -13.591 1.00 92.62 174 ALA A O 1
ATOM 1240 N N . ALA A 1 175 ? -3.042 7.797 -12.101 1.00 92.75 175 ALA A N 1
ATOM 1241 C CA . ALA A 1 175 ? -2.295 8.581 -11.121 1.00 92.75 175 ALA A CA 1
ATOM 1242 C C . ALA A 1 175 ? -1.177 7.736 -10.504 1.00 92.75 175 ALA A C 1
ATOM 1244 O O . ALA A 1 175 ? -0.049 8.199 -10.389 1.00 92.75 175 ALA A O 1
ATOM 1245 N N . LEU A 1 176 ? -1.474 6.475 -10.178 1.00 93.94 176 LEU A N 1
ATOM 1246 C CA . LEU A 1 176 ? -0.480 5.563 -9.624 1.00 93.94 176 LEU A CA 1
ATOM 1247 C C . LEU A 1 176 ? 0.611 5.202 -10.644 1.00 93.94 176 LEU A C 1
ATOM 1249 O O . LEU A 1 176 ? 1.783 5.197 -10.294 1.00 93.94 176 LEU A O 1
ATOM 1253 N N . ARG A 1 177 ? 0.237 5.003 -11.915 1.00 93.50 177 ARG A N 1
ATOM 1254 C CA . ARG A 1 177 ? 1.182 4.853 -13.033 1.00 93.50 177 ARG A CA 1
ATOM 1255 C C . ARG A 1 177 ? 2.135 6.044 -13.119 1.00 93.50 177 ARG A C 1
ATOM 1257 O O . ARG A 1 177 ? 3.336 5.837 -13.170 1.00 93.50 177 ARG A O 1
ATOM 1264 N N . SER A 1 178 ? 1.603 7.267 -13.083 1.00 93.88 178 SER A N 1
ATOM 1265 C CA . SER A 1 178 ? 2.426 8.479 -13.170 1.00 93.88 178 SER A CA 1
ATOM 1266 C C . SER A 1 178 ? 3.446 8.591 -12.038 1.00 93.88 178 SER A C 1
ATOM 1268 O O . SER A 1 178 ? 4.486 9.192 -12.258 1.00 93.88 178 SER A O 1
ATOM 1270 N N . LEU A 1 179 ? 3.151 8.051 -10.849 1.00 93.62 179 LEU A N 1
ATOM 1271 C CA . LEU A 1 179 ? 4.109 8.004 -9.741 1.00 93.62 179 LEU A CA 1
ATOM 1272 C C . LEU A 1 179 ? 5.192 6.947 -9.973 1.00 93.62 179 LEU A C 1
ATOM 1274 O O . LEU A 1 179 ? 6.343 7.185 -9.651 1.00 93.62 179 LEU A O 1
ATOM 1278 N N . CYS A 1 180 ? 4.840 5.784 -10.524 1.00 92.81 180 CYS A N 1
ATOM 1279 C CA . CYS A 1 180 ? 5.821 4.744 -10.847 1.00 92.81 180 CYS A CA 1
ATOM 1280 C C . CYS A 1 180 ? 6.717 5.104 -12.044 1.00 92.81 180 CYS A C 1
ATOM 1282 O O . CYS A 1 180 ? 7.799 4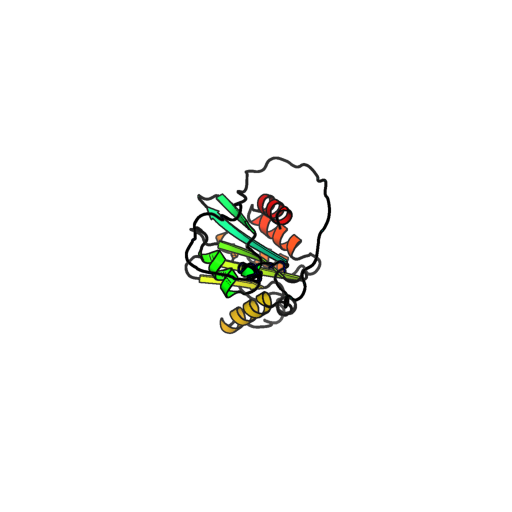.551 -12.175 1.00 92.81 180 CYS A O 1
ATOM 1284 N N . GLU A 1 181 ? 6.255 5.979 -12.938 1.00 92.75 181 GLU A N 1
ATOM 1285 C CA . GLU A 1 181 ? 7.019 6.467 -14.095 1.00 92.75 181 GLU A CA 1
ATOM 1286 C C . GLU A 1 181 ? 7.975 7.626 -13.739 1.00 92.75 181 GLU A C 1
ATOM 1288 O O . GLU A 1 181 ? 8.740 8.052 -14.600 1.00 92.75 181 GLU A O 1
ATOM 1293 N N . ASP A 1 182 ? 7.926 8.149 -12.510 1.00 92.94 182 ASP A N 1
ATOM 1294 C CA . ASP A 1 182 ? 8.780 9.246 -12.044 1.00 92.94 182 ASP A CA 1
ATOM 1295 C C . ASP A 1 182 ? 10.032 8.690 -11.345 1.00 92.94 182 ASP A C 1
ATOM 1297 O O . ASP A 1 182 ? 10.010 8.379 -10.156 1.00 92.94 182 ASP A O 1
ATOM 1301 N N . ASP A 1 183 ? 11.121 8.535 -12.104 1.00 86.81 183 ASP A N 1
ATOM 1302 C CA . ASP A 1 183 ? 12.424 8.078 -11.598 1.00 86.81 183 ASP A CA 1
ATOM 1303 C C . ASP A 1 183 ? 13.290 9.202 -10.998 1.00 86.81 183 ASP A C 1
ATOM 1305 O O . ASP A 1 183 ? 14.373 8.943 -10.467 1.00 86.81 183 ASP A O 1
ATOM 1309 N N . GLU A 1 184 ? 12.831 10.456 -11.076 1.00 90.38 184 GLU A N 1
ATOM 1310 C CA . GLU A 1 184 ? 13.572 11.618 -10.577 1.00 90.38 184 GLU A CA 1
ATOM 1311 C C . GLU A 1 184 ? 13.279 11.909 -9.096 1.00 90.38 184 GLU A C 1
ATOM 1313 O O . GLU A 1 184 ? 14.100 12.543 -8.423 1.00 90.38 184 GLU A O 1
ATOM 1318 N N . ALA A 1 185 ? 12.124 11.464 -8.595 1.00 92.81 185 ALA A N 1
ATOM 1319 C CA . ALA A 1 185 ? 11.665 11.681 -7.227 1.00 92.81 185 ALA A CA 1
ATOM 1320 C C . ALA A 1 185 ? 12.043 10.533 -6.279 1.00 92.81 185 ALA A C 1
ATOM 1322 O O . ALA A 1 185 ? 12.074 9.360 -6.657 1.00 92.81 185 ALA A O 1
ATOM 1323 N N . TYR A 1 186 ? 12.278 10.864 -5.006 1.00 92.81 186 TYR A N 1
ATOM 1324 C CA . TYR A 1 186 ? 12.535 9.842 -3.995 1.00 92.81 186 TYR A CA 1
ATOM 1325 C C . TYR A 1 186 ? 11.247 9.090 -3.607 1.00 92.81 186 TYR A C 1
ATOM 1327 O O . TYR A 1 186 ? 10.143 9.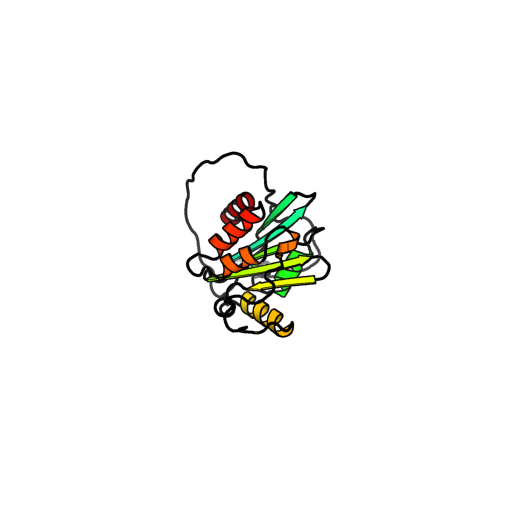644 -3.684 1.00 92.81 186 TYR A O 1
ATOM 1335 N N . PRO A 1 187 ? 11.348 7.829 -3.140 1.00 92.75 187 PRO A N 1
ATOM 1336 C CA . PRO A 1 187 ? 10.177 7.039 -2.763 1.00 92.75 187 PRO A CA 1
ATOM 1337 C C . PRO A 1 187 ? 9.311 7.688 -1.681 1.00 92.75 187 PRO A C 1
ATOM 1339 O O . PRO A 1 187 ? 8.087 7.576 -1.731 1.00 92.75 187 PRO A O 1
ATOM 1342 N N . ASP A 1 188 ? 9.913 8.374 -0.709 1.00 92.81 188 ASP A N 1
ATOM 1343 C CA . ASP A 1 188 ? 9.184 9.080 0.344 1.00 92.81 188 ASP A CA 1
ATOM 1344 C C . ASP A 1 188 ? 8.397 10.281 -0.197 1.00 92.81 188 ASP A C 1
ATOM 1346 O O . ASP A 1 188 ? 7.261 10.504 0.233 1.00 92.81 188 ASP A O 1
ATOM 1350 N N . GLU A 1 189 ? 8.940 10.993 -1.187 1.00 94.12 189 GLU A N 1
ATOM 1351 C CA . GLU A 1 189 ? 8.259 12.097 -1.866 1.00 94.12 189 GLU A CA 1
ATOM 1352 C C . GLU A 1 189 ? 7.057 11.574 -2.664 1.00 94.12 189 GLU A C 1
ATOM 1354 O O . GLU A 1 189 ? 5.944 12.097 -2.545 1.00 94.12 189 GLU A O 1
ATOM 1359 N N . LEU A 1 190 ? 7.241 10.486 -3.420 1.00 95.88 190 LEU A N 1
ATOM 1360 C CA . LEU A 1 190 ? 6.177 9.842 -4.197 1.00 95.88 190 LEU A CA 1
ATOM 1361 C C . LEU A 1 190 ? 5.059 9.294 -3.298 1.00 95.88 190 LEU A C 1
ATOM 1363 O O . LEU A 1 190 ? 3.869 9.482 -3.580 1.00 95.88 190 LEU A O 1
ATOM 1367 N N . LEU A 1 191 ? 5.421 8.663 -2.177 1.00 95.12 191 LEU A N 1
ATOM 1368 C CA . LEU A 1 191 ? 4.468 8.204 -1.166 1.00 95.12 191 LEU A CA 1
ATOM 1369 C C . LEU A 1 191 ? 3.754 9.375 -0.473 1.00 95.12 191 LEU A C 1
ATOM 1371 O O . LEU A 1 191 ? 2.567 9.252 -0.160 1.00 95.12 191 LEU A O 1
ATOM 1375 N N . GLY A 1 192 ? 4.419 10.520 -0.303 1.00 93.81 192 GLY A N 1
ATOM 1376 C CA . GLY A 1 192 ? 3.814 11.764 0.173 1.00 93.81 192 GLY A CA 1
ATOM 1377 C C . GLY A 1 192 ? 2.768 12.319 -0.797 1.00 93.81 192 GLY A C 1
ATOM 1378 O O . GLY A 1 192 ? 1.642 12.621 -0.392 1.00 93.81 192 GLY A O 1
ATOM 1379 N N . VAL A 1 193 ? 3.072 12.360 -2.100 1.00 94.38 193 VAL A N 1
ATOM 1380 C CA . VAL A 1 193 ? 2.104 12.751 -3.145 1.00 94.38 193 VAL A CA 1
ATOM 1381 C C . VAL A 1 193 ? 0.903 11.803 -3.162 1.00 94.38 193 VAL A C 1
ATOM 1383 O O . VAL A 1 193 ? -0.247 12.243 -3.281 1.00 94.38 193 VAL A O 1
ATOM 1386 N N . LEU A 1 194 ? 1.138 10.499 -3.009 1.00 94.06 194 LEU A N 1
ATOM 1387 C CA . LEU A 1 194 ? 0.078 9.501 -2.891 1.00 94.06 194 LEU A CA 1
ATOM 1388 C C . LEU A 1 194 ? -0.770 9.720 -1.630 1.00 94.06 194 LEU A C 1
ATOM 1390 O O . LEU A 1 194 ? -2.001 9.658 -1.694 1.00 94.06 194 LEU A O 1
ATOM 1394 N N . ALA A 1 195 ? -0.140 10.016 -0.492 1.00 92.38 195 ALA A N 1
ATOM 1395 C CA . ALA A 1 195 ? -0.834 10.320 0.752 1.00 92.38 195 ALA A CA 1
ATOM 1396 C C . ALA A 1 195 ? -1.719 11.567 0.608 1.00 92.38 195 ALA A C 1
ATOM 1398 O O . ALA A 1 195 ? -2.875 11.543 1.030 1.00 92.38 195 ALA A O 1
ATOM 1399 N N . GLU A 1 196 ? -1.242 12.623 -0.048 1.00 91.81 196 GLU A N 1
ATOM 1400 C CA . GLU A 1 196 ? -2.035 13.823 -0.343 1.00 91.81 196 GLU A CA 1
ATOM 1401 C C . GLU A 1 196 ? -3.285 13.499 -1.174 1.00 91.81 196 GLU A C 1
ATOM 1403 O O . GLU A 1 196 ? -4.392 13.906 -0.809 1.00 91.81 196 GLU A O 1
ATOM 1408 N N . HIS A 1 197 ? -3.157 12.681 -2.225 1.00 90.19 197 HIS A N 1
ATOM 1409 C CA . HIS A 1 197 ? -4.306 12.253 -3.035 1.00 90.19 197 HIS A CA 1
ATOM 1410 C C . HIS A 1 197 ? -5.357 11.481 -2.227 1.00 90.19 197 HIS A C 1
ATOM 1412 O O . HIS A 1 197 ? -6.556 11.590 -2.490 1.00 90.19 197 HIS A O 1
ATOM 1418 N N . LEU A 1 198 ? -4.924 10.712 -1.226 1.00 89.06 198 LEU A N 1
ATOM 1419 C CA . LEU A 1 198 ? -5.810 9.954 -0.344 1.00 89.06 198 LEU A CA 1
ATOM 1420 C C . LEU A 1 198 ? -6.379 10.792 0.818 1.00 89.06 198 LEU A C 1
ATOM 1422 O O . LEU A 1 198 ? -7.244 10.301 1.552 1.00 89.06 198 LEU A O 1
ATOM 1426 N N . GLY A 1 199 ? -5.930 12.041 0.990 1.00 89.00 199 GLY A N 1
ATOM 1427 C CA . GLY A 1 199 ? -6.282 12.905 2.122 1.00 89.00 199 GLY A CA 1
ATOM 1428 C C . GLY A 1 199 ? -5.564 12.535 3.425 1.00 89.00 199 GLY A C 1
ATOM 1429 O O . GLY A 1 199 ? -6.094 12.771 4.512 1.00 89.00 199 GLY A O 1
ATOM 1430 N N . LEU A 1 200 ? -4.393 11.908 3.311 1.00 88.56 200 LEU A N 1
ATOM 1431 C CA . LEU A 1 200 ? -3.540 11.412 4.391 1.00 88.56 200 LEU A CA 1
ATOM 1432 C C . LEU A 1 200 ? -2.309 12.290 4.660 1.00 88.56 200 LEU A C 1
ATOM 1434 O O . LEU A 1 200 ? -1.644 12.049 5.662 1.00 88.56 200 LEU A O 1
ATOM 1438 N N . GLY A 1 201 ? -1.979 13.278 3.823 1.00 89.06 201 GLY A N 1
ATOM 1439 C CA . GLY A 1 201 ? -0.649 13.898 3.872 1.00 89.06 201 GLY A CA 1
ATOM 1440 C C . GLY A 1 201 ? -0.249 14.540 5.205 1.00 89.06 201 GLY A C 1
ATOM 1441 O O . GLY A 1 201 ? 0.835 14.224 5.681 1.00 89.06 201 GLY A O 1
ATOM 1442 N N . PRO A 1 202 ? -1.104 15.288 5.936 1.00 87.75 202 PRO A N 1
ATOM 1443 C CA . PRO A 1 202 ? -0.727 15.774 7.268 1.00 87.75 202 PRO A CA 1
ATOM 1444 C C . PRO A 1 202 ? -0.402 14.654 8.269 1.00 87.75 202 PRO A C 1
ATOM 1446 O O . PRO A 1 202 ? 0.413 14.842 9.167 1.00 87.75 202 PRO A O 1
ATOM 1449 N N . ALA A 1 203 ? -1.054 13.494 8.139 1.00 87.12 203 ALA A N 1
ATOM 1450 C CA . ALA A 1 203 ? -0.764 12.332 8.974 1.00 87.12 203 ALA A CA 1
ATOM 1451 C C . ALA A 1 203 ? 0.502 11.599 8.508 1.00 87.12 203 ALA A C 1
ATOM 1453 O O . ALA A 1 203 ? 1.210 11.049 9.344 1.00 87.12 2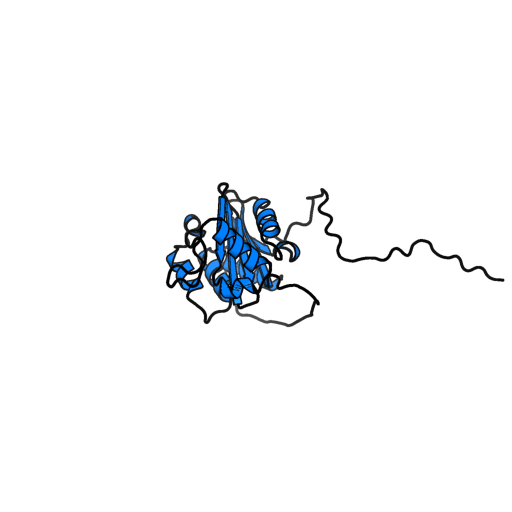03 ALA A O 1
ATOM 1454 N N . TYR A 1 204 ? 0.780 11.605 7.202 1.00 90.25 204 TYR A N 1
ATOM 1455 C CA . TYR A 1 204 ? 2.002 11.067 6.611 1.00 90.25 204 TYR A CA 1
ATOM 1456 C C . TYR A 1 204 ? 3.236 11.838 7.090 1.00 90.25 204 TYR A C 1
ATOM 1458 O O . TYR A 1 204 ? 4.119 11.236 7.689 1.00 90.25 204 TYR A O 1
ATOM 1466 N N . GLU A 1 205 ? 3.234 13.165 6.956 1.00 88.81 205 GLU A N 1
ATOM 1467 C CA . GLU A 1 205 ? 4.316 14.040 7.432 1.00 88.81 205 GLU A CA 1
ATOM 1468 C C . GLU A 1 205 ? 4.593 13.838 8.927 1.00 88.81 205 GLU A C 1
ATOM 1470 O O . GLU A 1 205 ? 5.730 13.656 9.354 1.00 88.81 205 GLU A O 1
ATOM 1475 N N . ALA A 1 206 ? 3.531 13.802 9.737 1.00 86.56 206 ALA A N 1
ATOM 1476 C CA . ALA A 1 206 ? 3.653 13.573 11.172 1.00 86.56 206 ALA A CA 1
ATOM 1477 C C . ALA A 1 206 ? 4.184 12.170 11.515 1.00 86.56 206 ALA A C 1
ATOM 1479 O O . ALA A 1 206 ? 4.782 11.988 12.572 1.00 86.56 206 ALA A O 1
ATOM 1480 N N . ALA A 1 207 ? 3.945 11.173 10.660 1.00 86.56 207 ALA A N 1
ATOM 1481 C CA . ALA A 1 207 ? 4.478 9.833 10.858 1.00 86.56 207 ALA A CA 1
ATOM 1482 C C . ALA A 1 207 ? 5.955 9.740 10.471 1.00 86.56 207 ALA A C 1
ATOM 1484 O O . ALA A 1 207 ? 6.684 9.035 11.161 1.00 86.56 207 ALA A O 1
ATOM 1485 N N . LEU A 1 208 ? 6.386 10.467 9.433 1.00 85.31 208 LEU A N 1
ATOM 1486 C CA . LEU A 1 208 ? 7.794 10.549 9.042 1.00 85.31 208 LEU A CA 1
ATOM 1487 C C . LEU A 1 208 ? 8.654 11.226 10.118 1.00 85.31 208 LEU A C 1
ATOM 1489 O O . LEU A 1 208 ? 9.744 10.748 10.408 1.00 85.31 208 LEU A O 1
ATOM 1493 N N . ASP A 1 209 ? 8.145 12.276 10.771 1.00 82.25 209 ASP A N 1
ATOM 1494 C CA . ASP A 1 209 ? 8.826 12.929 11.907 1.00 82.25 209 ASP A CA 1
ATOM 1495 C C . ASP A 1 209 ? 8.972 12.001 13.134 1.00 82.25 209 ASP A C 1
ATOM 1497 O O . ASP A 1 209 ? 9.817 12.221 14.001 1.00 82.25 209 ASP A O 1
ATOM 1501 N N . ALA A 1 210 ? 8.144 10.953 13.218 1.00 73.88 210 ALA A N 1
ATOM 1502 C CA . ALA A 1 210 ? 8.103 10.018 14.340 1.00 73.88 210 ALA A CA 1
ATOM 1503 C C . ALA A 1 210 ? 8.915 8.723 14.126 1.00 73.88 210 ALA A C 1
ATOM 1505 O O . ALA A 1 210 ? 9.030 7.933 15.071 1.00 73.88 210 ALA A O 1
ATOM 1506 N N . THR A 1 211 ? 9.421 8.483 12.913 1.00 65.56 211 THR A N 1
ATOM 1507 C CA . THR A 1 211 ? 10.275 7.334 12.543 1.00 65.56 211 THR A CA 1
ATOM 1508 C C . THR A 1 211 ? 11.753 7.622 12.743 1.00 65.56 211 THR A C 1
ATOM 1510 O O . THR A 1 211 ? 12.434 6.712 13.273 1.00 65.56 211 THR A O 1
#

Nearest PDB structures (foldseek):
  6b43-assembly1_8  TM=2.321E-01  e=4.304E+00  Human gammaherpesvirus 8

Secondary structure (DSSP, 8-state):
----PPPTT-----S------S--SS-----EEPPPPPP----------------SS-EEEEEEEEEETTEEEEEEPPGGGSS-HHHHHHHHTTS--TT-EEEEEEETTTEEEEEEEETTEEEEEES-HHHHTTSHHHHHHHHHHHHTT--S--TT-S-EE-TTTTGGGT--HHHHHHHHT--SS-HHHHHHHHHHHHT-HHHHHHHHTT-

Sequence (211 aa):
MRHGTVDPAHRPRHPWRCTVTAGLAADRPEVLRAAPPPGAADPAGAEAADGADGADGAADFALAAWREDGAWSLAPLPPCTAGHLPDLLRALRQLPADAGALGLVSLADSTFLLVRVGGGETRLLVADPEAAEGTALGREAVDALVDAGADLAPEDDPWLGDLGLLADLGLEPAALRSLCEDDEAYPDELLGVLAEHLGLGPAYEAALDAT

Mean predicted aligned error: 12.84 Å